Protein AF-E2BJZ8-F1 (afdb_monomer)

Solvent-accessible surface area (backbone atoms only — not comparable to full-atom values): 13007 Å² total; per-residue (Å²): 134,83,82,82,79,94,68,98,66,59,69,65,59,54,52,47,54,50,50,50,52,50,49,51,52,51,50,49,52,50,53,57,39,72,74,45,61,88,88,37,72,65,35,54,53,52,54,47,54,57,48,52,52,56,50,46,53,54,50,50,55,50,50,52,52,49,52,54,48,48,56,52,49,48,66,55,43,61,63,47,51,60,55,46,52,58,54,46,53,61,50,53,74,73,53,81,86,79,78,92,74,85,85,89,84,93,86,86,85,84,86,90,83,89,72,85,75,84,84,68,81,48,70,69,60,55,50,57,49,49,55,54,52,52,54,54,47,56,55,51,49,54,54,46,51,54,49,50,54,51,50,50,54,50,51,52,52,50,52,53,48,52,54,51,49,50,54,50,50,52,53,48,48,57,50,48,54,54,48,48,55,51,47,52,56,50,50,51,52,62,66,60,63,81,74,73,67,68,61,60,56,53,54,52,51,52,53,53,52,50,52,53,52,53,53,63,74,72,107

pLDDT: mean 71.38, std 13.89, range [34.03, 95.5]

InterPro domains:
  IPR000727 Target SNARE coiled-coil homology domain [PS50192] (131-193)
  IPR000727 Target SNARE coiled-coil homology domain [SM00397] (126-193)
  IPR041875 Syntaxin-8, SNARE domain [cd15852] (134-192)
  IPR045242 Syntaxin [PTHR19957] (38-212)

Secondary structure (DSSP, 8-state):
------SS--HHHHHHHHHHHHHHHHHHHHHHHHHS-TTSHHHHHHHHHHHHHHHHHHHHHHHHHHHHHHHHHHHHHHHHHHHHHHHHHHHHTTTTTS------------------------HHHHHHHHHHHHHHHHHHHHHHHHHHHHHHHHHHHHHHHHHHHHHHHHHHHHHHHHHHHHHHHHHHHHHGGGS--THHHHHHHHHHHHHHHHHHHH-

Radius of gyration: 42.09 Å; Cα contacts (8 Å, |Δi|>4): 14; chains: 1; bounding box: 95×70×118 Å

Sequence (219 aa):
MALVNIEGIDPWLTEYDACEKLFREIMEQLTMRDSEPKASKVYASLSANIRTFEEAERRTRQVEQLQSRDIQLQKLYDPRTKDYASSRASLLKSGSSAFADGGTTSWAADEDDEKPINVQVTVTDLVTHQEQVLKEQDKGLDELCKVIARQKEIGQSISNEVNHQNEIIDDLADHMERTDESLVNKTQQVRNIHSKDRTLVYWVVIVLLFIAIVVVALV

Organism: Harpegnathos saltator (NCBI:txid610380)

Mean predicted aligned error: 22.42 Å

Structure (mmCIF, N/CA/C/O backbone):
data_AF-E2BJZ8-F1
#
_entry.id   AF-E2BJZ8-F1
#
loop_
_atom_site.group_PDB
_atom_site.id
_atom_site.type_symbol
_atom_site.label_atom_id
_atom_site.label_alt_id
_atom_site.label_comp_id
_atom_site.label_asym_id
_atom_site.label_entity_id
_atom_site.label_seq_id
_atom_site.pdbx_PDB_ins_code
_atom_site.Cartn_x
_atom_site.Cartn_y
_atom_site.Cartn_z
_atom_site.occupancy
_atom_site.B_iso_or_equiv
_atom_site.auth_seq_id
_atom_site.auth_comp_id
_atom_site.auth_asym_id
_atom_site.auth_atom_id
_atom_site.pdbx_PDB_model_num
ATOM 1 N N . MET A 1 1 ? 7.802 -25.010 -5.915 1.00 34.03 1 MET A N 1
ATOM 2 C CA . MET A 1 1 ? 7.008 -25.159 -7.148 1.00 34.03 1 MET A CA 1
ATOM 3 C C . MET A 1 1 ? 6.065 -23.976 -7.202 1.00 34.03 1 MET A C 1
ATOM 5 O O . MET A 1 1 ? 5.126 -23.940 -6.420 1.00 34.03 1 MET A O 1
ATOM 9 N N . ALA A 1 2 ? 6.398 -22.968 -8.005 1.00 40.94 2 ALA A N 1
ATOM 10 C CA . ALA A 1 2 ? 5.506 -21.848 -8.272 1.00 40.94 2 ALA A CA 1
ATOM 11 C C . ALA A 1 2 ? 4.456 -22.340 -9.270 1.00 40.94 2 ALA A C 1
ATOM 13 O O . ALA A 1 2 ? 4.818 -22.860 -10.328 1.00 40.94 2 ALA A O 1
ATOM 14 N N . LEU A 1 3 ? 3.182 -22.267 -8.893 1.00 45.34 3 LEU A N 1
ATOM 15 C CA . LEU A 1 3 ? 2.093 -22.580 -9.804 1.00 45.34 3 LEU A CA 1
ATOM 16 C C . LEU A 1 3 ? 1.988 -21.437 -10.807 1.00 45.34 3 LEU A C 1
ATOM 18 O O . LEU A 1 3 ? 1.573 -20.329 -10.484 1.00 45.34 3 LEU A O 1
ATOM 22 N N . VAL A 1 4 ? 2.420 -21.742 -12.023 1.00 53.19 4 VAL A N 1
ATOM 23 C CA . VAL A 1 4 ? 2.020 -21.054 -13.241 1.00 53.19 4 VAL A CA 1
ATOM 24 C C . VAL A 1 4 ? 0.501 -21.209 -13.345 1.00 53.19 4 VAL A C 1
ATOM 26 O O . VAL A 1 4 ? 0.029 -22.320 -13.581 1.00 53.19 4 VAL A O 1
ATOM 29 N N . ASN A 1 5 ? -0.260 -20.133 -13.123 1.00 51.31 5 ASN A N 1
ATOM 30 C CA . ASN A 1 5 ? -1.690 -20.117 -13.424 1.00 51.31 5 ASN A CA 1
ATOM 31 C C . ASN A 1 5 ? -1.905 -19.398 -14.759 1.00 51.31 5 ASN A C 1
ATOM 33 O O . ASN A 1 5 ? -1.848 -18.176 -14.850 1.00 51.31 5 ASN A O 1
ATOM 37 N N . ILE A 1 6 ? -2.089 -20.201 -15.804 1.00 55.38 6 ILE A N 1
ATOM 38 C CA . ILE A 1 6 ? -2.478 -19.790 -17.153 1.00 55.38 6 ILE A CA 1
ATOM 39 C C . ILE A 1 6 ? -4.006 -19.881 -17.187 1.00 55.38 6 ILE A C 1
ATOM 41 O O . ILE A 1 6 ? -4.540 -20.879 -17.644 1.00 55.38 6 ILE A O 1
ATOM 45 N N . GLU A 1 7 ? -4.698 -18.893 -16.617 1.00 54.62 7 GLU A N 1
ATOM 46 C CA . GLU A 1 7 ? -6.117 -18.592 -16.882 1.00 54.62 7 GLU A CA 1
ATOM 47 C C . GLU A 1 7 ? -6.506 -17.270 -16.187 1.00 54.62 7 GLU A C 1
ATOM 49 O O . GLU A 1 7 ? -7.066 -17.224 -15.099 1.00 54.62 7 GLU A O 1
ATOM 54 N N . GLY A 1 8 ? -6.135 -16.163 -16.834 1.00 60.44 8 GLY A N 1
ATOM 55 C CA . GLY A 1 8 ? -6.949 -14.949 -16.976 1.00 60.44 8 GLY A CA 1
ATOM 56 C C . GLY A 1 8 ? -7.255 -14.032 -15.789 1.00 60.44 8 GLY A C 1
ATOM 57 O O . GLY A 1 8 ? -7.703 -12.923 -16.058 1.00 60.44 8 GLY A O 1
ATOM 58 N N . ILE A 1 9 ? -7.060 -14.417 -14.529 1.00 60.62 9 ILE A N 1
ATOM 59 C CA . ILE A 1 9 ? -7.316 -13.530 -13.386 1.00 60.62 9 ILE A CA 1
ATOM 60 C C . ILE A 1 9 ? -6.254 -13.766 -12.311 1.00 60.62 9 ILE A C 1
ATOM 62 O O . ILE A 1 9 ? -6.205 -14.834 -11.697 1.00 60.62 9 ILE A O 1
ATOM 66 N N . ASP A 1 10 ? -5.400 -12.764 -12.081 1.00 70.00 10 ASP A N 1
ATOM 67 C CA . ASP A 1 10 ? -4.411 -12.825 -11.009 1.00 70.00 10 ASP A CA 1
ATOM 68 C C . ASP A 1 10 ? -5.132 -12.928 -9.655 1.00 70.00 10 ASP A C 1
ATOM 70 O O . ASP A 1 10 ? -5.988 -12.088 -9.358 1.00 70.00 10 ASP A O 1
ATOM 74 N N . PRO A 1 11 ? -4.778 -13.900 -8.793 1.00 71.81 11 PRO A N 1
ATOM 75 C CA . PRO A 1 11 ? -5.374 -14.045 -7.461 1.00 71.81 11 PRO A CA 1
ATOM 76 C C . PRO A 1 11 ? -5.331 -12.747 -6.641 1.00 71.81 11 PRO A C 1
ATOM 78 O O . PRO A 1 11 ? -6.264 -12.415 -5.913 1.00 71.81 11 PRO A O 1
ATOM 81 N N . TRP A 1 12 ? -4.275 -11.961 -6.841 1.00 71.38 12 TRP A N 1
ATOM 82 C CA . TRP A 1 12 ? -4.095 -10.652 -6.224 1.00 71.38 12 TRP A CA 1
ATOM 83 C C . TRP A 1 12 ? -5.099 -9.601 -6.709 1.00 71.38 12 TRP A C 1
ATOM 85 O O . TRP A 1 12 ? -5.560 -8.791 -5.911 1.00 71.38 12 TRP A O 1
ATOM 95 N N . LEU A 1 13 ? -5.479 -9.622 -7.990 1.00 72.19 13 LEU A N 1
ATOM 96 C CA . LEU A 1 13 ? -6.501 -8.724 -8.535 1.00 72.19 13 LEU A CA 1
ATOM 97 C C . LEU A 1 13 ? -7.884 -9.054 -7.962 1.00 72.19 13 LEU A C 1
ATOM 99 O O . LEU A 1 13 ? -8.644 -8.144 -7.644 1.00 72.19 13 LEU A O 1
ATOM 103 N N . THR A 1 14 ? -8.197 -10.339 -7.764 1.00 75.56 14 THR A N 1
ATOM 104 C CA . THR A 1 14 ? -9.453 -10.747 -7.110 1.00 75.56 14 THR A CA 1
ATOM 105 C C . THR A 1 14 ? -9.497 -10.412 -5.633 1.00 75.56 14 THR A C 1
ATOM 107 O O . THR A 1 14 ? -10.539 -9.987 -5.141 1.00 75.56 14 THR A O 1
ATOM 110 N N . GLU A 1 15 ? -8.383 -10.579 -4.920 1.00 74.31 15 GLU A N 1
ATOM 111 C CA . GLU A 1 15 ? -8.290 -10.196 -3.511 1.00 74.31 15 GLU A CA 1
ATOM 112 C C . GLU A 1 15 ? -8.371 -8.674 -3.348 1.00 74.31 15 GLU A C 1
ATOM 114 O O . GLU A 1 15 ? -9.051 -8.190 -2.442 1.00 74.31 15 GLU A O 1
ATOM 119 N N . TYR A 1 16 ? -7.760 -7.915 -4.262 1.00 76.06 16 TYR A N 1
ATOM 120 C CA . TYR A 1 16 ? -7.850 -6.458 -4.298 1.00 76.06 16 TYR A CA 1
ATOM 121 C C . TYR A 1 16 ? -9.283 -5.972 -4.552 1.00 76.06 16 TYR A C 1
ATOM 123 O O . TYR A 1 16 ? -9.797 -5.171 -3.773 1.00 76.06 16 TYR A O 1
ATOM 131 N N . ASP A 1 17 ? -9.961 -6.494 -5.579 1.00 77.38 17 ASP A N 1
ATOM 132 C CA . ASP A 1 17 ? -11.353 -6.139 -5.895 1.00 77.38 17 ASP A CA 1
ATOM 133 C C . ASP A 1 17 ? -12.318 -6.563 -4.770 1.00 77.38 17 ASP A C 1
ATOM 135 O O . ASP A 1 17 ? -13.254 -5.840 -4.425 1.00 77.38 17 ASP A O 1
ATOM 139 N N . ALA A 1 18 ? -12.058 -7.698 -4.111 1.00 76.69 18 ALA A N 1
ATOM 140 C CA . ALA A 1 18 ? -12.792 -8.101 -2.914 1.00 76.69 18 ALA A CA 1
ATOM 141 C C . ALA A 1 18 ? -12.579 -7.117 -1.749 1.00 76.69 18 ALA A C 1
ATOM 143 O O . ALA A 1 18 ? -13.550 -6.706 -1.112 1.00 76.69 18 ALA A O 1
ATOM 144 N N . CYS A 1 19 ? -11.339 -6.688 -1.492 1.00 74.06 19 CYS A N 1
ATOM 145 C CA . CYS A 1 19 ? -11.036 -5.688 -0.465 1.00 74.06 19 CYS A CA 1
ATOM 146 C C . CYS A 1 19 ? -11.677 -4.330 -0.773 1.00 74.06 19 CYS A C 1
ATOM 148 O O . CYS A 1 19 ? -12.212 -3.683 0.128 1.00 74.06 19 CYS A O 1
ATOM 150 N N . GLU A 1 20 ? -11.668 -3.901 -2.034 1.00 77.06 20 GLU A N 1
ATOM 151 C CA . GLU A 1 20 ? -12.279 -2.643 -2.457 1.00 77.06 20 GLU A CA 1
ATOM 152 C C . GLU A 1 20 ? -13.805 -2.669 -2.286 1.00 77.06 20 GLU A C 1
ATOM 154 O O . GLU A 1 20 ? -14.393 -1.712 -1.772 1.00 77.06 20 GLU A O 1
ATOM 159 N N . LYS A 1 21 ? -14.454 -3.781 -2.650 1.00 81.44 21 LYS A N 1
ATOM 160 C CA . LYS A 1 21 ? -15.895 -3.985 -2.438 1.00 81.44 21 LYS A CA 1
ATOM 161 C C . LYS A 1 21 ? -16.262 -3.941 -0.960 1.00 81.44 21 LYS A C 1
ATOM 163 O O . LYS A 1 21 ? -17.180 -3.211 -0.591 1.00 81.44 21 LYS A O 1
ATOM 168 N N . LEU A 1 22 ? -15.507 -4.643 -0.117 1.00 76.50 22 LEU A N 1
ATOM 169 C CA . LEU A 1 22 ? -15.712 -4.631 1.333 1.00 76.50 22 LEU A CA 1
ATOM 170 C C . LEU A 1 22 ? -15.515 -3.231 1.922 1.00 76.50 22 LEU A C 1
ATOM 172 O O . LEU A 1 22 ? -16.305 -2.787 2.751 1.00 76.50 22 LEU A O 1
ATOM 176 N N . PHE A 1 23 ? -14.500 -2.497 1.465 1.00 76.31 23 PHE A N 1
ATOM 177 C CA . PHE A 1 23 ? -14.264 -1.124 1.902 1.00 76.31 23 PHE A CA 1
ATOM 178 C C . PHE A 1 23 ? -15.426 -0.194 1.533 1.00 76.31 23 PHE A C 1
ATOM 180 O O . PHE A 1 23 ? -15.873 0.598 2.366 1.00 76.31 23 PHE A O 1
ATOM 187 N N . ARG A 1 24 ? -15.941 -0.298 0.302 1.00 79.69 24 ARG A N 1
ATOM 188 C CA . ARG A 1 24 ? -17.106 0.476 -0.155 1.00 79.69 24 ARG A CA 1
ATOM 189 C C . ARG A 1 24 ? -18.343 0.168 0.684 1.00 79.69 24 ARG A C 1
ATOM 191 O O . ARG A 1 24 ? -19.011 1.100 1.121 1.00 79.69 24 ARG A O 1
ATOM 198 N N . GLU A 1 25 ? -18.593 -1.106 0.965 1.00 80.19 25 GLU A N 1
ATOM 199 C CA . GLU A 1 25 ? -19.723 -1.548 1.784 1.00 80.19 25 GLU A CA 1
ATOM 200 C C . GLU A 1 25 ? -19.619 -1.050 3.236 1.00 80.19 25 GLU A C 1
ATOM 202 O O . GLU A 1 25 ? -20.588 -0.530 3.788 1.00 80.19 25 GLU A O 1
ATOM 207 N N . ILE A 1 26 ? -18.431 -1.100 3.844 1.00 73.50 26 ILE A N 1
ATOM 208 C CA . ILE A 1 26 ? -18.199 -0.561 5.194 1.00 73.50 26 ILE A CA 1
ATOM 209 C C . ILE A 1 26 ? -18.387 0.960 5.223 1.00 73.50 26 ILE A C 1
ATOM 211 O O . ILE A 1 26 ? -19.003 1.493 6.146 1.00 73.50 26 ILE A O 1
ATOM 215 N N . MET A 1 27 ? -17.883 1.674 4.215 1.00 72.12 27 MET A N 1
ATOM 216 C CA . MET A 1 27 ? -18.044 3.127 4.106 1.00 72.12 27 MET A CA 1
ATOM 217 C C . MET A 1 27 ? -19.507 3.532 3.922 1.00 72.12 27 MET A C 1
ATOM 219 O O . MET A 1 27 ? -19.953 4.518 4.511 1.00 72.12 27 MET A O 1
ATOM 223 N N . GLU A 1 28 ? -20.270 2.767 3.146 1.00 79.81 28 GLU A N 1
ATOM 224 C CA . GLU A 1 28 ? -21.709 2.961 2.993 1.00 79.81 28 GLU A CA 1
ATOM 225 C C . GLU A 1 28 ? -22.439 2.725 4.320 1.00 79.81 28 GLU A C 1
ATOM 227 O O . GLU A 1 28 ? -23.197 3.590 4.765 1.00 79.81 28 GLU A O 1
ATOM 232 N N . GLN A 1 29 ? -22.133 1.630 5.021 1.00 70.50 29 GLN A N 1
ATOM 233 C CA . GLN A 1 29 ? -22.692 1.345 6.344 1.00 70.50 29 GLN A CA 1
ATOM 234 C C . GLN A 1 29 ? -22.333 2.424 7.380 1.00 70.50 29 GLN A C 1
ATOM 236 O O . GLN A 1 29 ? -23.172 2.802 8.194 1.00 70.50 29 GLN A O 1
ATOM 241 N N . LEU A 1 30 ? -21.124 2.987 7.340 1.00 68.12 30 LEU A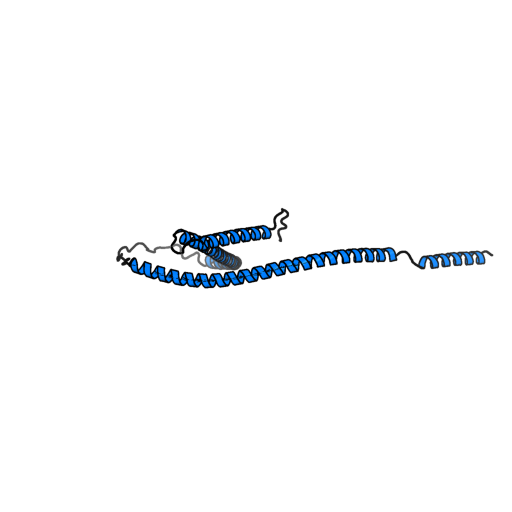 N 1
ATOM 242 C CA . LEU A 1 30 ? -20.731 4.108 8.202 1.00 68.12 30 LEU A CA 1
ATOM 243 C C . LEU A 1 30 ? -21.478 5.401 7.855 1.00 68.12 30 LEU A C 1
ATOM 245 O O . LEU A 1 30 ? -21.885 6.135 8.755 1.00 68.12 30 LEU A O 1
ATOM 249 N N . THR A 1 31 ? -21.706 5.658 6.568 1.00 77.88 31 THR A N 1
ATOM 250 C CA . THR A 1 31 ? -22.442 6.839 6.099 1.00 77.88 31 THR A CA 1
ATOM 251 C C . THR A 1 31 ? -23.920 6.757 6.487 1.00 77.88 31 THR A C 1
ATOM 253 O O . THR A 1 31 ? -24.484 7.722 7.003 1.00 77.88 31 THR A O 1
ATOM 256 N N . MET A 1 32 ? -24.540 5.585 6.320 1.00 69.75 32 MET A N 1
ATOM 257 C CA . MET A 1 32 ? -25.908 5.317 6.776 1.00 69.75 32 MET A CA 1
ATOM 258 C C . MET A 1 32 ? -26.024 5.448 8.301 1.00 69.75 32 MET A C 1
ATOM 260 O O . MET A 1 32 ? -26.991 6.020 8.803 1.00 69.75 32 MET A O 1
ATOM 264 N N . ARG A 1 33 ? -25.009 4.995 9.047 1.00 64.62 33 ARG A N 1
ATOM 265 C CA . ARG A 1 33 ? -24.946 5.125 10.508 1.00 64.62 33 ARG A CA 1
ATOM 266 C C . ARG A 1 33 ? -24.900 6.586 10.957 1.00 64.62 33 ARG A C 1
ATOM 268 O O . ARG A 1 33 ? -25.607 6.934 11.895 1.00 64.62 33 ARG A O 1
ATOM 275 N N . ASP A 1 34 ? -24.095 7.424 10.310 1.00 65.81 34 ASP A N 1
ATOM 276 C CA . ASP A 1 34 ? -23.975 8.849 10.658 1.00 65.81 34 ASP A CA 1
ATOM 277 C C . ASP A 1 34 ? -25.228 9.664 10.290 1.00 65.81 34 ASP A C 1
ATOM 279 O O . ASP A 1 34 ? -25.456 10.733 10.856 1.00 65.81 34 ASP A O 1
ATOM 283 N N . SER A 1 35 ? -26.065 9.152 9.381 1.00 70.12 35 SER A N 1
ATOM 284 C CA . SER A 1 35 ? -27.351 9.767 9.027 1.00 70.12 35 SER A CA 1
ATOM 285 C C . SER A 1 35 ? -28.474 9.498 10.040 1.00 70.12 35 SER A C 1
ATOM 287 O O . SER A 1 35 ? -29.473 10.217 10.061 1.00 70.12 35 SER A O 1
ATOM 289 N N . GLU A 1 36 ? -28.306 8.495 10.906 1.00 62.50 36 GLU A N 1
ATOM 290 C CA . GLU A 1 36 ? -29.306 8.067 11.883 1.00 62.50 36 GLU A CA 1
ATOM 291 C C . GLU A 1 36 ? -28.991 8.608 13.292 1.00 62.50 36 GLU A C 1
ATOM 293 O O . GLU A 1 36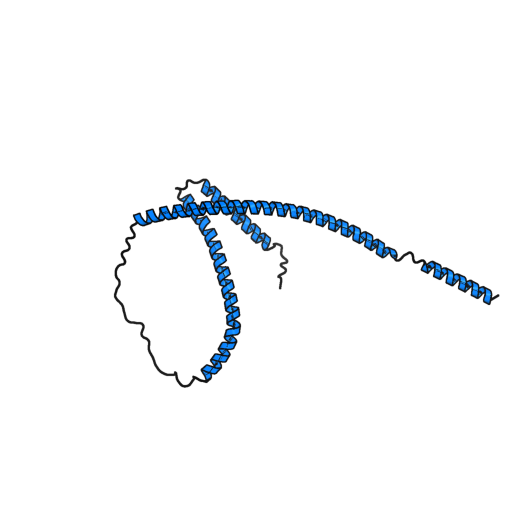 ? -27.838 8.609 13.734 1.00 62.50 36 GLU A O 1
ATOM 298 N N . PRO A 1 37 ? -29.999 9.041 14.070 1.00 59.56 37 PRO A N 1
ATOM 299 C CA . PRO A 1 37 ? -29.781 9.479 15.442 1.00 59.56 37 PRO A CA 1
ATOM 300 C C . PRO A 1 37 ? -29.297 8.313 16.321 1.00 59.56 37 PRO A C 1
ATOM 302 O O . PRO A 1 37 ? -29.868 7.223 16.302 1.00 59.56 37 PRO A O 1
ATOM 305 N N . LYS A 1 38 ? -28.289 8.567 17.171 1.00 59.34 38 LYS A N 1
ATOM 306 C CA . LYS A 1 38 ? -27.611 7.576 18.043 1.00 59.34 38 LYS A CA 1
ATOM 307 C C . LYS A 1 38 ? -28.537 6.748 18.960 1.00 59.34 38 LYS A C 1
ATOM 309 O O . LYS A 1 38 ? -28.114 5.721 19.478 1.00 59.34 38 LYS A O 1
ATOM 314 N N . ALA A 1 39 ? -29.787 7.178 19.163 1.00 57.22 39 ALA A N 1
ATOM 315 C CA . ALA A 1 39 ? -30.809 6.480 19.953 1.00 57.22 39 ALA A CA 1
ATOM 316 C C . ALA A 1 39 ? -31.668 5.482 19.140 1.00 57.22 39 ALA A C 1
ATOM 318 O O . ALA A 1 39 ? -32.551 4.828 19.695 1.00 57.22 39 ALA A O 1
ATOM 319 N N . SER A 1 40 ? -31.449 5.375 17.826 1.00 62.69 40 SER A N 1
ATOM 320 C CA . SER A 1 40 ? -32.214 4.508 16.927 1.00 62.69 40 SER A CA 1
ATOM 321 C C . SER A 1 40 ? -31.750 3.051 17.013 1.00 62.69 40 SER A C 1
ATOM 323 O O . SER A 1 40 ? -30.556 2.746 17.019 1.00 62.69 40 SER A O 1
ATOM 325 N N . LYS A 1 41 ? -32.701 2.110 17.007 1.00 65.38 41 LYS A N 1
ATOM 326 C CA . LYS A 1 41 ? -32.422 0.662 16.955 1.00 65.38 41 LYS A CA 1
ATOM 327 C C . LYS A 1 41 ? -31.633 0.275 15.691 1.00 65.38 41 LYS A C 1
ATOM 329 O O . LYS A 1 41 ? -30.865 -0.682 15.724 1.00 65.38 41 LYS A O 1
ATOM 334 N N . VAL A 1 42 ? -31.784 1.057 14.617 1.00 63.22 42 VAL A N 1
ATOM 335 C CA . VAL A 1 42 ? -31.076 0.895 13.338 1.00 63.22 42 VAL A CA 1
ATOM 336 C C . VAL A 1 42 ? -29.580 1.201 13.491 1.00 63.22 42 VAL A C 1
ATOM 338 O O . VAL A 1 42 ? -28.746 0.427 13.023 1.00 63.22 42 VAL A O 1
ATOM 341 N N . TYR A 1 43 ? -29.227 2.250 14.242 1.00 64.12 43 TYR A N 1
ATOM 342 C CA . TYR A 1 43 ? -27.840 2.589 14.591 1.00 64.12 43 TYR A CA 1
ATOM 343 C C . TYR A 1 43 ? -27.168 1.464 15.400 1.00 64.12 43 TYR A C 1
ATOM 345 O O . TYR A 1 43 ? -26.018 1.089 15.149 1.00 64.12 43 TYR A O 1
ATOM 353 N N . ALA A 1 44 ? -27.901 0.861 16.341 1.00 65.50 44 ALA A N 1
ATOM 354 C CA . ALA A 1 44 ? -27.410 -0.266 17.132 1.00 65.50 44 ALA A CA 1
ATOM 355 C C . ALA A 1 44 ? -27.167 -1.526 16.277 1.00 65.50 44 ALA A C 1
ATOM 357 O O . ALA A 1 44 ? -26.122 -2.156 16.417 1.00 65.50 44 ALA A O 1
ATOM 358 N N . SER A 1 45 ? -28.072 -1.869 15.352 1.00 69.75 45 SER A N 1
ATOM 359 C CA . SER A 1 45 ? -27.869 -3.012 14.445 1.00 69.75 45 SER A CA 1
ATOM 360 C C . SER A 1 45 ? -26.737 -2.786 13.443 1.00 69.75 45 SER A C 1
ATOM 362 O O . SER A 1 45 ? -25.944 -3.688 13.192 1.00 69.75 45 SER A O 1
ATOM 364 N N . LEU A 1 46 ? -26.619 -1.569 12.911 1.00 65.75 46 LEU A N 1
ATOM 365 C CA . LEU A 1 46 ? -25.598 -1.220 11.925 1.00 65.75 46 LEU A CA 1
ATOM 366 C C . LEU A 1 46 ? -24.201 -1.196 12.556 1.00 65.75 46 LEU A C 1
ATOM 368 O O . LEU A 1 46 ? -23.252 -1.749 12.010 1.00 65.75 46 LEU A O 1
ATOM 372 N N . SER A 1 47 ? -24.088 -0.660 13.773 1.00 64.94 47 SER A N 1
ATOM 373 C CA . SER A 1 47 ? -22.847 -0.730 14.549 1.00 64.94 47 SER A CA 1
ATOM 374 C C . SER A 1 47 ? -22.514 -2.147 15.032 1.00 64.94 47 SER A C 1
ATOM 376 O O . SER A 1 47 ? -21.341 -2.462 15.211 1.00 64.94 47 SER A O 1
ATOM 378 N N . ALA A 1 48 ? -23.498 -3.020 15.261 1.00 64.94 48 ALA A N 1
ATOM 379 C CA . ALA A 1 48 ? -23.244 -4.428 15.568 1.00 64.94 48 ALA A CA 1
ATOM 380 C C . ALA A 1 48 ? -22.669 -5.178 14.354 1.00 64.94 48 ALA A C 1
ATOM 382 O O . ALA A 1 48 ? -21.684 -5.895 14.508 1.00 64.94 48 ALA A O 1
ATOM 383 N N . ASN A 1 49 ? -23.202 -4.941 13.151 1.00 67.81 49 ASN A N 1
ATOM 384 C CA . ASN A 1 49 ? -22.691 -5.546 11.917 1.00 67.81 49 ASN A CA 1
ATOM 385 C C . ASN A 1 49 ? -21.244 -5.120 11.613 1.00 67.81 49 ASN A C 1
ATOM 387 O O . ASN A 1 49 ? -20.399 -5.963 11.310 1.00 67.81 49 ASN A O 1
ATOM 391 N N . ILE A 1 50 ? -20.918 -3.837 11.798 1.00 65.62 50 ILE A N 1
ATOM 392 C CA . ILE A 1 50 ? -19.540 -3.339 11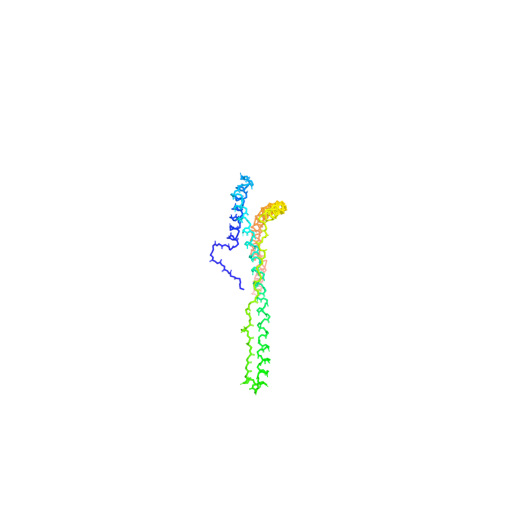.645 1.00 65.62 50 ILE A CA 1
ATOM 393 C C . ILE A 1 50 ? -18.588 -4.036 12.637 1.00 65.62 50 ILE A C 1
ATOM 395 O O . ILE A 1 50 ? -17.494 -4.451 12.260 1.00 65.62 50 ILE A O 1
ATOM 399 N N . ARG A 1 51 ? -19.019 -4.255 13.889 1.00 66.12 51 ARG A N 1
ATOM 400 C CA . ARG A 1 51 ? -18.225 -4.993 14.891 1.00 66.12 51 ARG A CA 1
ATOM 401 C C . ARG A 1 51 ? -18.027 -6.468 14.525 1.00 66.12 51 ARG A C 1
ATOM 403 O O . ARG A 1 51 ? -16.948 -6.999 14.764 1.00 66.12 51 ARG A O 1
ATOM 410 N N . THR A 1 52 ? -19.025 -7.132 13.935 1.00 70.88 52 THR A N 1
ATOM 411 C CA . THR A 1 52 ? -18.882 -8.542 13.517 1.00 70.88 52 THR A CA 1
ATOM 412 C C . THR A 1 52 ? -17.855 -8.733 12.404 1.00 70.88 52 THR A C 1
ATOM 414 O O . THR A 1 52 ? -17.211 -9.778 12.350 1.00 70.88 52 THR A O 1
ATOM 417 N N . PHE A 1 53 ? -17.648 -7.725 11.553 1.00 63.66 53 PHE A N 1
ATOM 418 C CA . PHE A 1 53 ? -16.616 -7.767 10.518 1.00 63.66 53 PHE A CA 1
ATOM 419 C C . PHE A 1 53 ? -15.202 -7.709 11.117 1.00 63.66 53 PHE A C 1
ATOM 421 O O . PHE A 1 53 ? -14.356 -8.544 10.803 1.00 63.66 53 PHE A O 1
ATOM 428 N N . GLU A 1 54 ? -14.956 -6.785 12.048 1.00 62.72 54 GLU A N 1
ATOM 429 C CA . GLU A 1 54 ? -13.672 -6.696 12.757 1.00 62.72 54 GLU A CA 1
ATOM 430 C C . GLU A 1 54 ? -13.418 -7.940 13.631 1.00 62.72 54 GLU A C 1
ATOM 432 O O . GLU A 1 54 ? -12.297 -8.449 13.723 1.00 62.72 54 GLU A O 1
ATOM 437 N N . GLU A 1 55 ? -14.474 -8.494 14.232 1.00 70.12 55 GLU A N 1
ATOM 438 C CA . GLU A 1 55 ? -14.400 -9.769 14.941 1.00 70.12 55 GLU A CA 1
ATOM 439 C C . GLU A 1 55 ? -14.027 -10.924 13.999 1.00 70.12 55 GLU A C 1
ATOM 441 O O . GLU A 1 55 ? -13.226 -11.784 14.376 1.00 70.12 55 GLU A O 1
ATOM 446 N N . ALA A 1 56 ? -14.562 -10.940 12.775 1.00 70.00 56 ALA A N 1
ATOM 447 C CA . ALA A 1 56 ? -14.216 -11.938 11.772 1.00 70.00 56 ALA A CA 1
ATOM 448 C C . ALA A 1 56 ? -12.733 -11.845 11.391 1.00 70.00 56 ALA A C 1
ATOM 450 O O . ALA A 1 56 ? -12.043 -12.861 11.423 1.00 70.00 56 ALA A O 1
ATOM 451 N N . GLU A 1 57 ? -12.205 -10.643 11.145 1.00 75.88 57 GLU A N 1
ATOM 452 C CA . GLU A 1 57 ? -10.778 -10.449 10.853 1.00 75.88 57 GLU A CA 1
ATOM 453 C C . GLU A 1 57 ? -9.890 -10.885 12.032 1.00 75.88 57 GLU A C 1
ATOM 455 O O . GLU A 1 57 ? -8.884 -11.583 11.858 1.00 75.88 57 GLU A O 1
ATOM 460 N N . ARG A 1 58 ? -10.292 -10.552 13.264 1.00 73.69 58 ARG A N 1
ATOM 461 C CA . ARG A 1 58 ? -9.595 -10.995 14.477 1.00 73.69 58 ARG A CA 1
ATOM 462 C C . ARG A 1 58 ? -9.581 -12.520 14.603 1.00 73.69 58 ARG A C 1
ATOM 464 O O . ARG A 1 58 ? -8.538 -13.085 14.944 1.00 73.69 58 ARG A O 1
ATOM 471 N N . ARG A 1 59 ? -10.708 -13.190 14.339 1.00 70.50 59 ARG A N 1
ATOM 472 C CA . ARG A 1 59 ? -10.814 -14.658 14.369 1.00 70.50 59 ARG A CA 1
ATOM 473 C C . ARG A 1 59 ? -9.979 -15.298 13.262 1.00 70.50 59 ARG A C 1
ATOM 475 O O . ARG A 1 59 ? -9.301 -16.282 13.538 1.00 70.50 59 ARG A O 1
ATOM 482 N N . THR A 1 60 ? -9.928 -14.710 12.069 1.00 77.94 60 THR A N 1
ATOM 483 C CA . THR A 1 60 ? -9.065 -15.177 10.974 1.00 77.94 60 THR A CA 1
ATOM 484 C C . THR A 1 60 ? -7.590 -15.146 11.375 1.00 77.94 60 THR A C 1
ATOM 486 O O . THR A 1 60 ? -6.912 -16.167 11.280 1.00 77.94 60 THR A O 1
ATOM 489 N N . ARG A 1 61 ? -7.107 -14.040 11.961 1.00 83.81 61 ARG A N 1
ATOM 490 C CA . ARG A 1 61 ? -5.719 -13.945 12.461 1.00 83.81 61 ARG A CA 1
ATOM 491 C C . ARG A 1 61 ? -5.407 -14.976 13.552 1.00 83.81 61 ARG A C 1
ATOM 493 O O . ARG A 1 61 ? -4.302 -15.513 13.607 1.00 83.81 61 ARG A O 1
ATOM 500 N N . GLN A 1 62 ? -6.365 -15.268 14.434 1.00 80.31 62 GLN A N 1
ATOM 501 C CA . GLN A 1 62 ? -6.205 -16.317 15.450 1.00 80.31 62 GLN A CA 1
ATOM 502 C C . GLN A 1 62 ? -6.136 -17.715 14.822 1.00 80.31 62 GLN A C 1
ATOM 504 O O . GLN A 1 62 ? -5.306 -18.524 15.234 1.00 80.31 62 GLN A O 1
ATOM 509 N N . VAL A 1 63 ? -6.959 -17.993 13.809 1.00 85.88 63 VAL A N 1
ATOM 510 C CA . VAL A 1 63 ? -6.939 -19.264 13.070 1.00 85.88 63 VAL A CA 1
ATOM 511 C C . VAL A 1 63 ? -5.609 -19.451 12.337 1.00 85.88 63 VAL A C 1
ATOM 513 O O . VAL A 1 63 ? -5.019 -20.523 12.434 1.00 85.88 63 VAL A O 1
ATOM 516 N N . GLU A 1 64 ? -5.070 -18.410 11.702 1.00 87.00 64 GLU A N 1
ATOM 517 C CA . GLU A 1 64 ? -3.744 -18.455 11.067 1.00 87.00 64 GLU A CA 1
ATOM 518 C C . GLU A 1 64 ? -2.626 -18.741 12.077 1.00 87.00 64 GLU A C 1
ATOM 520 O O . GLU A 1 64 ? -1.741 -19.568 11.835 1.00 87.00 64 GLU A O 1
ATOM 525 N N . GLN A 1 65 ? -2.677 -18.105 13.252 1.00 89.12 65 GLN A N 1
ATOM 526 C CA . GLN A 1 65 ? -1.728 -18.382 14.330 1.00 89.12 65 GLN A CA 1
ATOM 527 C C . GLN A 1 65 ? -1.821 -19.836 14.800 1.00 89.12 65 GLN A C 1
ATOM 529 O O . GLN A 1 65 ? -0.783 -20.483 14.969 1.00 89.12 65 GLN A O 1
ATOM 534 N N . LEU A 1 66 ? -3.032 -20.369 14.973 1.00 85.19 66 LEU A N 1
ATOM 535 C CA . LEU A 1 66 ? -3.247 -21.766 15.350 1.00 85.19 66 LEU A CA 1
ATOM 536 C C . LEU A 1 66 ? -2.753 -22.728 14.269 1.00 85.19 66 LEU A C 1
ATOM 538 O O . LEU A 1 66 ? -2.055 -23.683 14.591 1.00 85.19 66 LEU A O 1
ATOM 542 N N . GLN A 1 67 ? -3.010 -22.444 12.996 1.00 84.75 67 GLN A N 1
ATOM 543 C CA . GLN A 1 67 ? -2.523 -23.252 11.881 1.00 84.75 67 GLN A CA 1
ATOM 544 C C . GLN A 1 67 ? -0.989 -23.237 11.801 1.00 84.75 67 GLN A C 1
ATOM 546 O O . GLN A 1 67 ? -0.355 -24.272 11.596 1.00 84.75 67 GLN A O 1
ATOM 551 N N . SER A 1 68 ? -0.356 -22.084 12.038 1.00 85.81 68 SER A N 1
ATOM 552 C CA . SER A 1 68 ? 1.108 -21.988 12.086 1.00 85.81 68 SER A CA 1
ATOM 553 C C . SER A 1 68 ? 1.706 -22.797 13.246 1.00 85.81 68 SER A C 1
ATOM 555 O O . SER A 1 68 ? 2.748 -23.441 13.089 1.00 85.81 68 SER A O 1
ATOM 557 N N . ARG A 1 69 ? 1.030 -22.796 14.403 1.00 84.62 69 ARG A N 1
ATOM 558 C CA . ARG A 1 69 ? 1.383 -23.584 15.590 1.00 84.62 69 ARG A CA 1
ATOM 559 C C . ARG A 1 69 ? 1.199 -25.075 15.335 1.00 84.62 69 ARG A C 1
ATOM 561 O O . ARG A 1 69 ? 2.066 -25.844 15.734 1.00 84.62 69 ARG A O 1
ATOM 568 N N . ASP A 1 70 ? 0.138 -25.464 14.641 1.00 88.62 70 ASP A N 1
ATOM 569 C CA . ASP A 1 70 ? -0.136 -26.851 14.267 1.00 88.62 70 ASP A CA 1
ATOM 570 C C . ASP A 1 70 ? 0.955 -27.403 13.340 1.00 88.62 70 ASP A C 1
ATOM 572 O O . ASP A 1 70 ? 1.563 -28.429 13.634 1.00 88.62 70 ASP A O 1
ATOM 576 N N . ILE A 1 71 ? 1.347 -26.645 12.311 1.00 86.69 71 ILE A N 1
ATOM 577 C CA . ILE A 1 71 ? 2.459 -27.015 11.419 1.00 86.69 71 ILE A CA 1
ATOM 578 C C . ILE A 1 71 ? 3.790 -27.103 12.190 1.00 86.69 71 ILE A C 1
ATOM 580 O O . ILE A 1 71 ? 4.602 -27.999 11.940 1.00 86.69 71 ILE A O 1
ATOM 584 N N . GLN A 1 72 ? 4.046 -26.184 13.130 1.00 85.88 72 GLN A N 1
ATOM 585 C CA . GLN A 1 72 ? 5.228 -26.242 14.003 1.00 85.88 72 GLN A CA 1
ATOM 586 C C . GLN A 1 72 ? 5.212 -27.494 14.887 1.00 85.88 72 GLN A C 1
ATOM 588 O O . GLN A 1 72 ? 6.231 -28.174 15.004 1.00 85.88 72 GLN A O 1
ATOM 593 N N . LEU A 1 73 ? 4.062 -27.824 15.476 1.00 84.31 73 LEU A N 1
ATOM 594 C CA . LEU A 1 73 ? 3.884 -29.021 16.291 1.00 84.31 73 LEU A CA 1
ATOM 595 C C . LEU A 1 73 ? 4.052 -30.291 15.462 1.00 84.31 73 LEU A C 1
ATOM 597 O O . LEU A 1 73 ? 4.751 -31.200 15.898 1.00 84.31 73 LEU A O 1
ATOM 601 N N . GLN A 1 74 ? 3.503 -30.341 14.252 1.00 79.00 74 GLN A N 1
ATOM 602 C CA . GLN A 1 74 ? 3.638 -31.484 13.358 1.00 79.00 74 GLN A CA 1
ATOM 603 C C . GLN A 1 74 ? 5.101 -31.722 12.964 1.00 79.00 74 GLN A C 1
ATOM 605 O O . GLN A 1 74 ? 5.577 -32.857 13.012 1.00 79.00 74 GLN A O 1
ATOM 610 N N . LYS A 1 75 ? 5.857 -30.650 12.686 1.00 79.69 75 LYS A N 1
ATOM 611 C CA . LYS A 1 75 ? 7.310 -30.720 12.445 1.00 79.69 75 LYS A CA 1
ATOM 612 C C . LYS A 1 75 ? 8.101 -31.226 13.651 1.00 79.69 75 LYS A C 1
ATOM 614 O O . LYS A 1 75 ? 9.131 -31.862 13.459 1.00 79.69 75 LYS A O 1
ATOM 619 N N . LEU A 1 76 ? 7.654 -30.946 14.876 1.00 76.25 76 LEU A N 1
ATOM 620 C CA . LEU A 1 76 ? 8.265 -31.480 16.100 1.00 76.25 76 LEU A CA 1
ATOM 621 C C . LEU A 1 76 ? 7.812 -32.918 16.403 1.00 76.25 76 LEU A C 1
ATOM 623 O O . LEU A 1 76 ? 8.560 -33.690 17.001 1.00 76.25 76 LEU A O 1
ATOM 627 N N . TYR A 1 77 ? 6.599 -33.287 15.995 1.00 73.31 77 TYR A N 1
ATOM 628 C CA . TYR A 1 77 ? 6.003 -34.599 16.232 1.00 73.31 77 TYR A CA 1
ATOM 629 C C . TYR A 1 77 ? 6.562 -35.685 15.302 1.00 73.31 77 TYR A C 1
ATOM 631 O O . TYR A 1 77 ? 6.862 -36.788 15.760 1.00 73.31 77 TYR A O 1
ATOM 639 N N . ASP A 1 78 ? 6.760 -35.384 14.019 1.00 67.94 78 ASP A N 1
ATOM 640 C CA . ASP A 1 78 ? 7.273 -36.335 13.021 1.00 67.94 78 ASP A CA 1
ATOM 641 C C . ASP A 1 78 ? 8.654 -36.949 13.392 1.00 67.94 78 ASP A C 1
ATOM 643 O O . ASP A 1 78 ? 8.782 -38.177 13.404 1.00 67.94 78 ASP A O 1
ATOM 647 N N . PRO A 1 79 ? 9.680 -36.183 13.829 1.00 64.19 79 PRO A N 1
ATOM 648 C CA . PRO A 1 79 ? 10.928 -36.772 14.326 1.00 64.19 79 PRO A CA 1
ATOM 649 C C . PRO A 1 79 ? 10.744 -37.473 15.682 1.00 64.19 79 PRO A C 1
ATOM 651 O O . PRO A 1 79 ? 11.304 -38.545 15.911 1.00 64.19 79 PRO A O 1
ATOM 654 N N . ARG A 1 80 ? 9.900 -36.924 16.569 1.00 56.88 80 ARG A N 1
ATOM 655 C CA . ARG A 1 80 ? 9.679 -37.470 17.914 1.00 56.88 80 ARG A CA 1
ATOM 656 C C . ARG A 1 80 ? 8.976 -38.834 17.891 1.00 56.88 80 ARG A C 1
ATOM 658 O O . ARG A 1 80 ? 9.318 -39.692 18.696 1.00 56.88 80 ARG A O 1
ATOM 665 N N . THR A 1 81 ? 8.037 -39.089 16.983 1.00 60.81 81 THR A N 1
ATOM 666 C CA . THR A 1 81 ? 7.386 -40.412 16.878 1.00 60.81 81 THR A CA 1
ATOM 667 C C . THR A 1 81 ? 8.338 -41.531 16.473 1.00 60.81 81 THR A C 1
ATOM 669 O O . THR A 1 81 ? 8.205 -42.636 16.996 1.00 60.81 81 THR A O 1
ATOM 672 N N . LYS A 1 82 ? 9.324 -41.268 15.608 1.00 61.94 82 LYS A N 1
ATOM 673 C CA . LYS A 1 82 ? 10.319 -42.274 15.192 1.00 61.94 82 LYS A CA 1
ATOM 674 C C . LYS A 1 82 ? 11.260 -42.655 16.342 1.00 61.94 82 LYS A C 1
ATOM 676 O O . LYS A 1 82 ? 11.528 -43.844 16.546 1.00 61.94 82 LYS A O 1
ATOM 681 N N . ASP A 1 83 ? 11.650 -41.675 17.156 1.00 62.41 83 ASP A N 1
ATOM 682 C CA . ASP A 1 83 ? 12.492 -41.882 18.342 1.00 62.41 83 ASP A CA 1
ATOM 683 C C . ASP A 1 83 ? 11.722 -42.534 19.504 1.00 62.41 83 ASP A C 1
ATOM 685 O O . ASP A 1 83 ? 12.225 -43.454 20.161 1.00 62.41 83 ASP A O 1
ATOM 689 N N . TYR A 1 84 ? 10.470 -42.124 19.740 1.00 63.19 84 TYR A N 1
ATOM 690 C CA . TYR A 1 84 ? 9.623 -42.709 20.784 1.00 63.19 84 TYR A CA 1
ATOM 691 C C . TYR A 1 84 ? 9.107 -44.102 20.420 1.00 63.19 84 TYR A C 1
ATOM 693 O O . TYR A 1 84 ? 9.019 -44.936 21.314 1.00 63.19 84 TYR A O 1
ATOM 701 N N . ALA A 1 85 ? 8.791 -44.406 19.157 1.00 63.94 85 ALA A N 1
ATOM 702 C CA . ALA A 1 85 ? 8.388 -45.756 18.752 1.00 63.94 85 ALA A CA 1
ATOM 703 C C . ALA A 1 85 ? 9.534 -46.763 18.945 1.00 63.94 85 ALA A C 1
ATOM 705 O O . ALA A 1 85 ? 9.309 -47.841 19.497 1.00 63.94 85 ALA A O 1
ATOM 706 N N . SER A 1 86 ? 10.770 -46.381 18.599 1.00 65.81 86 SER A N 1
ATOM 707 C CA . SER A 1 86 ? 11.965 -47.204 18.851 1.00 65.81 86 SER A CA 1
ATOM 708 C C . SER A 1 86 ? 12.250 -47.373 20.349 1.00 65.81 86 SER A C 1
ATOM 710 O O . SER A 1 86 ? 12.527 -48.482 20.807 1.00 65.81 86 SER A O 1
ATOM 712 N N . SER A 1 87 ? 12.106 -46.303 21.138 1.00 66.00 87 SER A N 1
ATOM 713 C CA . SER A 1 87 ? 12.326 -46.329 22.595 1.00 66.00 87 SER A CA 1
ATOM 714 C C . SER A 1 87 ? 11.197 -47.026 23.371 1.00 66.00 87 SER A C 1
ATOM 716 O O . SER A 1 87 ? 11.419 -47.624 24.418 1.00 66.00 87 SER A O 1
ATOM 718 N N . ARG A 1 88 ? 9.960 -46.995 22.868 1.00 63.81 88 ARG A N 1
ATOM 719 C CA . ARG A 1 88 ? 8.808 -47.691 23.460 1.00 63.81 88 ARG A CA 1
ATOM 720 C C . ARG A 1 88 ? 8.813 -49.175 23.101 1.00 63.81 88 ARG A C 1
ATOM 722 O O . ARG A 1 88 ? 8.462 -49.988 23.950 1.00 63.81 88 ARG A O 1
ATOM 729 N N . ALA A 1 89 ? 9.245 -49.546 21.895 1.00 67.25 89 ALA A N 1
ATOM 730 C CA . ALA A 1 89 ? 9.437 -50.945 21.513 1.00 67.25 89 ALA A CA 1
ATOM 731 C C . ALA A 1 89 ? 10.526 -51.630 22.360 1.00 67.25 89 ALA A C 1
ATOM 733 O O . ALA A 1 89 ? 10.360 -52.789 22.744 1.00 67.25 89 ALA A O 1
ATOM 734 N N . SER A 1 90 ? 11.600 -50.913 22.717 1.00 65.00 90 SER A N 1
ATOM 735 C CA . SER A 1 90 ? 12.632 -51.444 23.617 1.00 65.00 90 SER A CA 1
ATOM 736 C C . SER A 1 90 ? 12.133 -51.612 25.060 1.00 65.00 90 SER A C 1
ATOM 738 O O . SER A 1 90 ? 12.464 -52.608 25.701 1.00 65.00 90 SER A O 1
ATOM 740 N N . LEU A 1 91 ? 11.273 -50.711 25.550 1.00 62.53 91 LEU A N 1
ATOM 741 C CA . LEU A 1 91 ? 10.695 -50.784 26.899 1.00 62.53 91 LEU A CA 1
ATOM 742 C C . LEU A 1 91 ? 9.546 -51.801 27.029 1.00 62.53 91 LEU A C 1
ATOM 744 O O . LEU A 1 91 ? 9.488 -52.532 28.015 1.00 62.53 91 LEU A O 1
ATOM 748 N N . LEU A 1 92 ? 8.657 -51.915 26.036 1.00 64.69 92 LEU A N 1
ATOM 749 C CA . LEU A 1 92 ? 7.545 -52.880 26.054 1.00 64.69 92 LEU A CA 1
ATOM 750 C C . LEU A 1 92 ? 8.024 -54.332 25.928 1.00 64.69 92 LEU A C 1
ATOM 752 O O . LEU A 1 92 ? 7.433 -55.224 26.535 1.00 64.69 92 LEU A O 1
ATOM 756 N N . LYS A 1 93 ? 9.141 -54.573 25.229 1.00 58.66 93 LYS A N 1
ATOM 757 C CA . LYS A 1 93 ? 9.814 -55.881 25.238 1.00 58.66 93 LYS A CA 1
ATOM 758 C C . LYS A 1 93 ? 10.308 -56.272 26.639 1.00 58.66 93 LYS A C 1
ATOM 760 O O . LYS A 1 93 ? 10.410 -57.458 26.932 1.00 58.66 93 LYS A O 1
ATOM 765 N N . SER A 1 94 ? 10.579 -55.296 27.507 1.00 56.78 94 SER A N 1
ATOM 766 C CA . SER A 1 94 ? 11.073 -55.531 28.866 1.00 56.78 94 SER A CA 1
ATOM 767 C C . SER A 1 94 ? 9.967 -55.677 29.926 1.00 56.78 94 SER A C 1
ATOM 769 O O . SER A 1 94 ? 10.287 -56.047 31.052 1.00 56.78 94 SER A O 1
ATOM 771 N N . GLY A 1 95 ? 8.693 -55.397 29.607 1.00 56.44 95 GLY A N 1
ATOM 772 C CA . GLY A 1 95 ? 7.595 -55.309 30.592 1.00 56.44 95 GLY A CA 1
ATOM 773 C C . GLY A 1 95 ? 6.420 -56.281 30.407 1.00 56.44 95 GLY A C 1
ATOM 774 O O . GLY A 1 95 ? 5.466 -56.235 31.180 1.00 56.44 95 GLY A O 1
ATOM 775 N N . SER A 1 96 ? 6.457 -57.167 29.408 1.00 53.22 96 SER A N 1
ATOM 776 C CA . SER A 1 96 ? 5.321 -58.028 29.017 1.00 53.22 96 SER A CA 1
ATOM 777 C C . SER A 1 96 ? 4.943 -59.149 30.012 1.00 53.22 96 SER A C 1
ATOM 779 O O . SER A 1 96 ? 4.115 -59.991 29.672 1.00 53.22 96 SER A O 1
ATOM 781 N N . SER A 1 97 ? 5.509 -59.207 31.222 1.00 51.00 97 SER A N 1
ATOM 782 C CA . SER A 1 97 ? 5.259 -60.311 32.165 1.00 51.00 97 SER A CA 1
ATOM 783 C C . SER A 1 97 ? 4.469 -59.951 33.432 1.00 51.00 97 SER A C 1
ATOM 785 O O . SER A 1 97 ? 4.291 -60.841 34.256 1.00 51.00 97 SER A O 1
ATOM 787 N N . ALA A 1 98 ? 4.008 -58.705 33.635 1.00 53.28 98 ALA A N 1
ATOM 788 C CA . ALA A 1 98 ? 3.561 -58.275 34.976 1.00 53.28 98 ALA A CA 1
ATOM 789 C C . ALA A 1 98 ? 2.218 -57.516 35.104 1.00 53.28 98 ALA A C 1
ATOM 791 O O . ALA A 1 98 ? 1.902 -57.090 36.207 1.00 53.28 98 ALA A O 1
ATOM 792 N N . PHE A 1 99 ? 1.411 -57.338 34.050 1.00 50.41 99 PHE A N 1
ATOM 793 C CA . PHE A 1 99 ? 0.193 -56.493 34.126 1.00 50.41 99 PHE A CA 1
ATOM 794 C C . PHE A 1 99 ? -1.081 -57.145 33.566 1.00 50.41 99 PHE A C 1
ATOM 796 O O . PHE A 1 99 ? -1.920 -56.480 32.967 1.00 50.41 99 PHE A O 1
ATOM 803 N N . ALA A 1 100 ? -1.240 -58.454 33.753 1.00 48.09 100 ALA A N 1
ATOM 804 C CA . ALA A 1 100 ? -2.450 -59.170 33.343 1.00 48.09 100 ALA A CA 1
ATOM 805 C C . ALA A 1 100 ? -3.525 -59.275 34.448 1.00 48.09 100 ALA A C 1
ATOM 807 O O . ALA A 1 100 ? -4.393 -60.135 34.338 1.00 48.09 100 ALA A O 1
ATOM 808 N N . ASP A 1 101 ? -3.496 -58.447 35.501 1.00 47.00 101 ASP A N 1
ATOM 809 C CA . ASP A 1 101 ? -4.432 -58.596 36.624 1.00 47.00 101 ASP A CA 1
ATOM 810 C C . ASP A 1 101 ? -4.874 -57.259 37.255 1.00 47.00 101 ASP A C 1
ATOM 812 O O . ASP A 1 101 ? -4.052 -56.483 37.733 1.00 47.00 101 ASP A O 1
ATOM 816 N N . GLY A 1 102 ? -6.193 -57.026 37.264 1.00 45.72 102 GLY A N 1
ATOM 817 C CA . GLY A 1 102 ? -6.895 -56.423 38.403 1.00 45.72 102 GLY A CA 1
ATOM 818 C C . GLY A 1 102 ? -7.044 -54.894 38.529 1.00 45.72 102 GLY A C 1
ATOM 819 O O . GLY A 1 102 ? -6.311 -54.264 39.278 1.00 45.72 102 GLY A O 1
ATOM 820 N N . GLY A 1 103 ? -8.153 -54.350 38.004 1.00 48.72 103 GLY A N 1
ATOM 821 C CA . GLY A 1 103 ? -9.133 -53.645 38.858 1.00 48.72 103 GLY A CA 1
ATOM 822 C C . GLY A 1 103 ? -9.128 -52.104 39.010 1.00 48.72 103 GLY A C 1
ATOM 823 O O . GLY A 1 103 ? -8.112 -51.468 39.243 1.00 48.72 103 GLY A O 1
ATOM 824 N N . THR A 1 104 ? -10.362 -51.570 39.028 1.00 48.38 104 THR A N 1
ATOM 825 C CA . THR A 1 104 ? -10.920 -50.500 39.896 1.00 48.38 104 THR A CA 1
ATOM 826 C C . THR A 1 104 ? -10.420 -49.040 39.825 1.00 48.38 104 THR A C 1
ATOM 828 O O . THR A 1 104 ? -9.388 -48.711 40.384 1.00 48.38 104 THR A O 1
ATOM 831 N N . THR A 1 105 ? -11.265 -48.125 39.309 1.00 48.06 105 THR A N 1
ATOM 832 C CA . THR A 1 105 ? -11.701 -46.857 39.970 1.00 48.06 105 THR A CA 1
ATOM 833 C C . THR A 1 105 ? -13.076 -46.491 39.358 1.00 48.06 105 THR A C 1
ATOM 835 O O . THR A 1 105 ? -13.184 -46.397 38.142 1.00 48.06 105 THR A O 1
ATOM 838 N N . SER A 1 106 ? -14.230 -46.534 40.036 1.00 47.88 106 SER A N 1
ATOM 839 C CA . SER A 1 106 ? -14.705 -45.813 41.233 1.00 47.88 106 SER A CA 1
ATOM 840 C C . SER A 1 106 ? -14.859 -44.296 41.026 1.00 47.88 106 SER A C 1
ATOM 842 O O . SER A 1 106 ? -14.133 -43.522 41.637 1.00 47.88 106 SER A O 1
ATOM 844 N N . TRP A 1 107 ? -15.801 -43.885 40.166 1.00 52.12 107 TRP A N 1
ATOM 845 C CA . TRP A 1 107 ? -16.208 -42.481 39.928 1.00 52.12 107 TRP A CA 1
ATOM 846 C C . TRP A 1 107 ? -17.742 -42.320 39.911 1.00 52.12 107 TRP A C 1
ATOM 848 O O . TRP A 1 107 ? -18.292 -41.527 39.154 1.00 52.12 107 TRP A O 1
ATOM 858 N N . ALA A 1 108 ? -18.452 -43.125 40.702 1.00 47.62 108 ALA A N 1
ATOM 859 C CA . ALA A 1 108 ? -19.912 -43.108 40.768 1.00 47.62 108 ALA A CA 1
ATOM 860 C C . ALA A 1 108 ? -20.372 -43.141 42.229 1.00 47.62 108 ALA A C 1
ATOM 862 O O . ALA A 1 108 ? -20.852 -44.168 42.697 1.00 47.62 108 ALA A O 1
ATO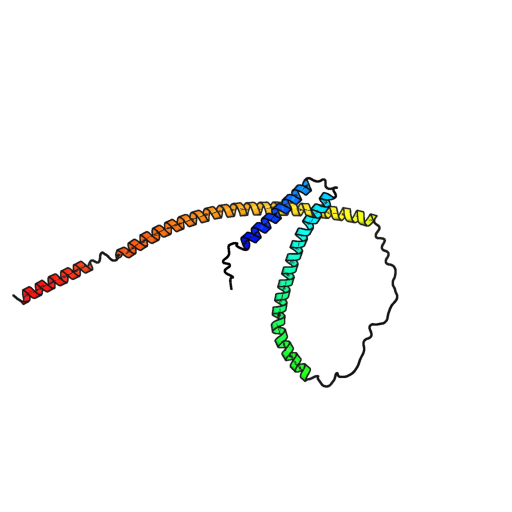M 863 N N . ALA A 1 109 ? -20.134 -42.048 42.955 1.00 46.66 109 ALA A N 1
ATOM 864 C CA . ALA A 1 109 ? -20.781 -41.745 44.232 1.00 46.66 109 ALA A CA 1
ATOM 865 C C . ALA A 1 109 ? -20.384 -40.329 44.675 1.00 46.66 109 ALA A C 1
ATOM 867 O O . ALA A 1 109 ? -19.295 -40.158 45.216 1.00 46.66 109 ALA A O 1
ATOM 868 N N . ASP A 1 110 ? -21.199 -39.325 44.353 1.00 44.53 110 ASP A N 1
ATOM 869 C CA . ASP A 1 110 ? -21.872 -38.496 45.368 1.00 44.53 110 ASP A CA 1
ATOM 870 C C . ASP A 1 110 ? -22.776 -37.471 44.667 1.00 44.53 110 ASP A C 1
ATOM 872 O O . ASP A 1 110 ? -22.315 -36.646 43.875 1.00 44.53 110 ASP A O 1
ATOM 876 N N . GLU A 1 111 ? -24.073 -37.579 44.940 1.00 51.75 111 GLU A N 1
ATOM 877 C CA . GLU A 1 111 ? -25.088 -36.551 44.712 1.00 51.75 111 GLU A CA 1
ATOM 878 C C . GLU A 1 111 ? -25.266 -35.766 46.029 1.00 51.75 111 GLU A C 1
ATOM 880 O O . GLU A 1 111 ? -24.977 -36.297 47.097 1.00 51.75 111 GLU A O 1
ATOM 885 N N . ASP A 1 112 ? -25.783 -34.538 45.921 1.00 46.88 112 ASP A N 1
ATOM 886 C CA . ASP A 1 112 ? -26.251 -33.636 46.993 1.00 46.88 112 ASP A CA 1
ATOM 887 C C . ASP A 1 112 ? -25.264 -32.592 47.560 1.00 46.88 112 ASP A C 1
ATOM 889 O O . ASP A 1 112 ? -24.604 -32.800 48.572 1.00 46.88 112 ASP A O 1
ATOM 893 N N . ASP A 1 113 ? -25.261 -31.395 46.948 1.00 47.06 113 ASP A N 1
ATOM 894 C CA . ASP A 1 113 ? -25.292 -30.105 47.673 1.00 47.06 113 ASP A CA 1
ATOM 895 C C . ASP A 1 113 ? -25.514 -28.923 46.696 1.00 47.06 113 ASP A C 1
ATOM 897 O O . ASP A 1 113 ? -24.627 -28.120 46.391 1.00 47.06 113 ASP A O 1
ATOM 901 N N . GLU A 1 114 ? -26.734 -28.795 46.167 1.00 48.75 114 GLU A N 1
ATOM 902 C CA . GLU A 1 114 ? -27.122 -27.691 45.279 1.00 48.75 114 GLU A CA 1
ATOM 903 C C . GLU A 1 114 ? -27.676 -26.511 46.105 1.00 48.75 114 GLU A C 1
ATOM 905 O O . GLU A 1 114 ? -28.864 -26.411 46.414 1.00 48.75 114 GLU A O 1
ATOM 910 N N . LYS A 1 115 ? -26.790 -25.594 46.518 1.00 53.72 115 LYS A N 1
ATOM 911 C CA . LYS A 1 115 ? -27.185 -24.305 47.116 1.00 53.72 115 LYS A CA 1
ATOM 912 C C . LYS A 1 115 ? -27.659 -23.356 46.008 1.00 53.72 115 LYS A C 1
ATOM 914 O O . LYS A 1 115 ? -26.899 -23.129 45.066 1.00 53.72 115 LYS A O 1
ATOM 919 N N . PRO A 1 116 ? -28.847 -22.728 46.114 1.00 48.25 116 PRO A N 1
ATOM 920 C CA . PRO A 1 116 ? -29.314 -21.798 45.095 1.00 48.25 116 PRO A CA 1
ATOM 921 C C . PRO A 1 116 ? -28.430 -20.548 45.089 1.00 48.25 116 PRO A C 1
ATOM 923 O O . PRO A 1 116 ? -28.434 -19.737 46.017 1.00 48.25 116 PRO A O 1
ATOM 926 N N . ILE A 1 117 ? -27.648 -20.412 44.020 1.00 49.00 117 ILE A N 1
ATOM 927 C CA . ILE A 1 117 ? -26.863 -19.224 43.701 1.00 49.00 117 ILE A CA 1
ATOM 928 C C . ILE A 1 117 ? -27.842 -18.056 43.555 1.00 49.00 117 ILE A C 1
ATOM 930 O O . ILE A 1 117 ? -28.777 -18.095 42.758 1.00 49.00 117 ILE A O 1
ATOM 934 N N . ASN A 1 118 ? -27.642 -17.020 44.364 1.00 48.88 118 ASN A N 1
ATOM 935 C CA . ASN A 1 118 ? -28.424 -15.793 44.354 1.00 48.88 118 ASN A CA 1
ATOM 936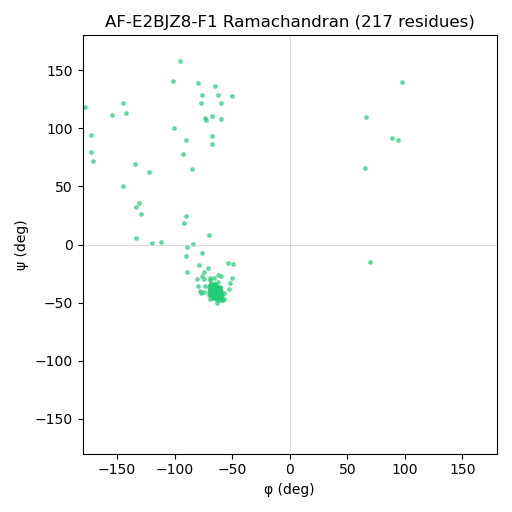 C C . ASN A 1 118 ? -28.176 -15.024 43.041 1.00 48.88 118 ASN A C 1
ATOM 938 O O . ASN A 1 118 ? -27.292 -14.175 42.955 1.00 48.88 118 ASN A O 1
ATOM 942 N N . VAL A 1 119 ? -28.944 -15.356 42.001 1.00 52.78 119 VAL A N 1
ATOM 943 C CA . VAL A 1 119 ? -28.997 -14.648 40.714 1.00 52.78 119 VAL A CA 1
ATOM 944 C C . VAL A 1 119 ? -29.990 -13.484 40.831 1.00 52.78 119 VAL A C 1
ATOM 946 O O . VAL A 1 119 ? -31.038 -13.456 40.196 1.00 52.78 119 VAL A O 1
ATOM 949 N N . GLN A 1 120 ? -29.676 -12.510 41.682 1.00 49.69 120 GLN A N 1
ATOM 950 C CA . GLN A 1 120 ? -30.248 -11.164 41.601 1.00 49.69 120 GLN A CA 1
ATOM 951 C C . GLN A 1 120 ? -29.110 -10.157 41.447 1.00 49.69 120 GLN A C 1
ATOM 953 O O . GLN A 1 120 ? -28.900 -9.274 42.273 1.00 49.69 120 GLN A O 1
ATOM 958 N N . VAL A 1 121 ? -28.369 -10.280 40.342 1.00 57.88 121 VAL A N 1
ATOM 959 C CA . VAL A 1 121 ? -27.747 -9.101 39.731 1.00 57.88 121 VAL A CA 1
ATOM 960 C C . VAL A 1 121 ? -28.910 -8.265 39.201 1.00 57.88 121 VAL A C 1
ATOM 962 O O . VAL A 1 121 ? -29.494 -8.541 38.156 1.00 57.88 121 VAL A O 1
ATOM 965 N N . THR A 1 122 ? -29.338 -7.335 40.045 1.00 54.34 122 THR A N 1
ATOM 966 C CA . THR A 1 122 ? -30.472 -6.433 39.868 1.00 54.34 122 THR A CA 1
ATOM 967 C C . THR A 1 122 ? -30.392 -5.752 38.501 1.00 54.34 122 THR A C 1
ATOM 969 O O . THR A 1 122 ? -29.375 -5.158 38.162 1.00 54.34 122 THR A O 1
ATOM 972 N N . VAL A 1 123 ? -31.465 -5.818 37.711 1.00 62.53 123 VAL A N 1
ATOM 973 C CA . VAL A 1 123 ? -31.561 -5.259 36.344 1.00 62.53 123 VAL A CA 1
ATOM 974 C C . VAL A 1 123 ? -31.108 -3.791 36.264 1.00 62.53 123 VAL A C 1
ATOM 976 O O . VAL A 1 123 ? -30.576 -3.363 35.246 1.00 62.53 123 VAL A O 1
ATOM 979 N N . THR A 1 124 ? -31.255 -3.024 37.344 1.00 61.97 124 THR A N 1
ATOM 980 C CA . THR A 1 124 ? -30.756 -1.648 37.469 1.00 61.97 124 THR A CA 1
ATOM 981 C C . THR A 1 124 ? -29.231 -1.532 37.472 1.00 61.97 124 THR A C 1
ATOM 983 O O . THR A 1 124 ? -28.715 -0.577 36.903 1.00 61.97 124 THR A O 1
ATOM 986 N N . ASP A 1 125 ? -28.517 -2.496 38.049 1.00 63.81 125 ASP A N 1
ATOM 987 C CA . ASP A 1 125 ? -27.047 -2.535 38.072 1.00 63.81 125 ASP A CA 1
ATOM 988 C C . ASP A 1 125 ? -26.475 -2.981 36.711 1.00 63.81 125 ASP A C 1
ATOM 990 O O . ASP A 1 125 ? -25.402 -2.567 36.281 1.00 63.81 125 ASP A O 1
ATOM 994 N N . LEU A 1 126 ? -27.250 -3.770 35.958 1.00 67.94 126 LEU A N 1
ATOM 995 C CA . LEU A 1 126 ? -26.930 -4.118 34.572 1.00 67.94 126 LEU A CA 1
ATOM 996 C C . LEU A 1 126 ? -27.045 -2.900 33.637 1.00 67.94 126 LEU A C 1
ATOM 998 O O . LEU A 1 126 ? -26.243 -2.747 32.717 1.00 67.94 126 LEU A O 1
ATOM 1002 N N . VAL A 1 127 ? -28.031 -2.028 33.871 1.00 73.19 127 VAL A N 1
ATOM 1003 C CA . VAL A 1 127 ? -28.252 -0.812 33.069 1.00 73.19 127 VAL A CA 1
ATOM 1004 C C . VAL A 1 127 ? -27.147 0.219 33.307 1.00 73.19 127 VAL A C 1
ATOM 1006 O O . VAL A 1 127 ? -26.614 0.767 32.343 1.00 73.19 127 VAL A O 1
ATOM 1009 N N . THR A 1 128 ? -26.741 0.443 34.559 1.00 72.38 128 THR A N 1
ATOM 1010 C CA . THR A 1 128 ? -25.608 1.331 34.882 1.00 72.38 128 THR A CA 1
ATOM 1011 C C . THR A 1 128 ? -24.294 0.787 34.320 1.00 72.38 128 THR A C 1
ATOM 1013 O O . THR A 1 128 ? -23.481 1.550 33.792 1.00 72.38 128 THR A O 1
ATOM 1016 N N . HIS A 1 129 ? -24.105 -0.536 34.345 1.00 68.12 129 HIS A N 1
ATOM 1017 C CA . HIS A 1 129 ? -22.949 -1.178 33.727 1.00 68.12 129 HIS A CA 1
ATOM 1018 C C . HIS A 1 129 ? -22.932 -1.006 32.197 1.00 68.12 129 HIS A C 1
ATOM 1020 O O . HIS A 1 129 ? -21.888 -0.697 31.624 1.00 68.12 129 HIS A O 1
ATOM 1026 N N . GLN A 1 130 ? -24.081 -1.127 31.522 1.00 60.31 130 GLN A N 1
ATOM 1027 C CA . GLN A 1 130 ? -24.187 -0.883 30.077 1.00 60.31 130 GLN A CA 1
ATOM 1028 C C . GLN A 1 130 ? -23.864 0.563 29.688 1.00 60.31 130 GLN A C 1
ATOM 1030 O O . GLN A 1 130 ? -23.221 0.783 28.662 1.00 60.31 130 GLN A O 1
ATOM 1035 N N . GLU A 1 131 ? -24.266 1.545 30.496 1.00 74.94 131 GLU A N 1
ATOM 1036 C CA . GLU A 1 131 ? -23.975 2.958 30.233 1.00 74.94 131 GLU A CA 1
ATOM 1037 C C . GLU A 1 131 ? -22.469 3.255 30.334 1.00 74.94 131 GLU A C 1
ATOM 1039 O O . GLU A 1 131 ? -21.905 3.965 29.496 1.00 74.94 131 GLU A O 1
ATOM 1044 N N . GLN A 1 132 ? -21.787 2.642 31.304 1.00 76.12 132 GLN A N 1
ATOM 1045 C CA . GLN A 1 132 ? -20.336 2.752 31.438 1.00 76.12 132 GLN A CA 1
ATOM 1046 C C . GLN A 1 132 ? -19.595 2.071 30.275 1.00 76.12 132 GLN A C 1
ATOM 1048 O O . GLN A 1 132 ? -18.668 2.657 29.712 1.00 76.12 132 GLN A O 1
ATOM 1053 N N . VAL A 1 133 ? -20.052 0.889 29.850 1.00 73.69 133 VAL A N 1
ATOM 1054 C CA . VAL A 1 133 ? -19.490 0.165 28.697 1.00 73.69 133 VAL A CA 1
ATOM 1055 C C . VAL A 1 133 ? -19.688 0.945 27.389 1.00 73.69 133 VAL A C 1
ATOM 1057 O O . VAL A 1 133 ? -18.770 1.012 26.573 1.00 73.69 133 VAL A O 1
ATOM 1060 N N . LEU A 1 134 ? -20.841 1.593 27.189 1.00 69.56 134 LEU A N 1
ATOM 1061 C CA . LEU A 1 134 ? -21.091 2.450 26.020 1.00 69.56 134 LEU A CA 1
ATOM 1062 C C . LEU A 1 134 ? -20.121 3.634 25.958 1.00 69.56 134 LEU A C 1
ATOM 1064 O O . LEU A 1 134 ? -19.610 3.967 24.890 1.00 69.56 134 LEU A O 1
ATOM 1068 N N . LYS A 1 135 ? -19.823 4.239 27.109 1.00 79.25 135 LYS A N 1
ATOM 1069 C CA . LYS A 1 135 ? -18.903 5.375 27.207 1.00 79.25 135 LYS A CA 1
ATOM 1070 C C . LYS A 1 135 ? -17.456 4.991 26.889 1.00 79.25 135 LYS A C 1
ATOM 1072 O O . LYS A 1 135 ? -16.732 5.771 26.271 1.00 79.25 135 LYS A O 1
ATOM 1077 N N . GLU A 1 136 ? -17.034 3.796 27.291 1.00 77.06 136 GLU A N 1
ATOM 1078 C CA . GLU A 1 136 ? -15.713 3.256 26.948 1.00 77.06 136 GLU A CA 1
ATOM 1079 C C . GLU A 1 136 ? -15.608 2.917 25.456 1.00 77.06 136 GLU A C 1
ATOM 1081 O O . GLU A 1 136 ? -14.583 3.195 24.831 1.00 77.06 136 GLU A O 1
ATOM 1086 N N . GLN A 1 137 ? -16.683 2.403 24.856 1.00 63.34 137 GLN A N 1
ATOM 1087 C CA . GLN A 1 137 ? -16.732 2.131 23.419 1.00 63.34 137 GLN A CA 1
ATOM 1088 C C . GLN A 1 137 ? -16.696 3.402 22.571 1.00 63.34 137 GLN A C 1
ATOM 1090 O O . GLN A 1 137 ? -15.983 3.428 21.573 1.00 63.34 137 GLN A O 1
ATOM 1095 N N . ASP A 1 138 ? -17.401 4.464 22.966 1.00 73.44 138 ASP A N 1
ATOM 1096 C CA . ASP A 1 138 ? -17.344 5.754 22.262 1.00 73.44 138 ASP A CA 1
ATOM 1097 C C . ASP A 1 138 ? -15.921 6.331 22.271 1.00 73.44 138 ASP A C 1
ATOM 1099 O O . ASP A 1 138 ? -15.454 6.876 21.270 1.00 73.44 138 ASP A O 1
ATOM 1103 N N . LYS A 1 139 ? -15.189 6.143 23.375 1.00 79.12 139 LYS A N 1
ATOM 1104 C CA . LYS A 1 139 ? -13.781 6.535 23.469 1.00 79.12 139 LYS A CA 1
ATOM 1105 C C . LYS A 1 139 ? -12.880 5.683 22.564 1.00 79.12 139 LYS A C 1
ATOM 1107 O O . LYS A 1 139 ? -11.990 6.223 21.915 1.00 79.12 139 LYS A O 1
ATOM 1112 N N . GLY A 1 140 ? -13.140 4.378 22.475 1.00 71.06 140 GLY A N 1
ATOM 1113 C CA . GLY A 1 140 ? -12.453 3.488 21.533 1.00 71.06 140 GLY A CA 1
ATOM 1114 C C . GLY A 1 140 ? -12.739 3.832 20.067 1.00 71.06 140 GLY A C 1
ATOM 1115 O O . GLY A 1 140 ? -11.835 3.791 19.238 1.00 71.06 140 GLY A O 1
ATOM 1116 N N . LEU A 1 141 ? -13.970 4.240 19.742 1.00 79.75 141 LEU A N 1
ATOM 1117 C CA . LEU A 1 141 ? -14.346 4.673 18.393 1.00 79.75 141 LEU A CA 1
ATOM 1118 C C . LEU A 1 141 ? -13.640 5.966 17.971 1.00 79.75 141 LEU A C 1
ATOM 1120 O O . LEU A 1 141 ? -13.276 6.089 16.804 1.00 79.75 141 LEU A O 1
ATOM 1124 N N . ASP A 1 142 ? -13.407 6.905 18.890 1.00 82.31 142 ASP A N 1
ATOM 1125 C CA . ASP A 1 142 ? -12.648 8.130 18.600 1.00 82.31 142 ASP A CA 1
ATOM 1126 C C . ASP A 1 142 ? -11.175 7.819 18.272 1.00 82.31 142 ASP A C 1
ATOM 1128 O O . ASP A 1 142 ? -10.612 8.314 17.288 1.00 82.31 142 ASP A O 1
ATOM 1132 N N . GLU A 1 143 ? -10.565 6.901 19.029 1.00 82.69 143 GLU A N 1
ATOM 1133 C CA . GLU A 1 143 ? -9.218 6.402 18.741 1.00 82.69 143 GLU A CA 1
ATOM 1134 C C . GLU A 1 143 ? -9.157 5.666 17.393 1.00 82.69 143 GLU A C 1
ATOM 1136 O O . GLU A 1 143 ? -8.232 5.895 16.607 1.00 82.69 143 GLU A O 1
ATOM 1141 N N . LEU A 1 144 ? -10.169 4.855 17.070 1.00 74.06 144 LEU A N 1
ATOM 1142 C CA . LEU A 1 144 ? -10.279 4.179 15.775 1.00 74.06 144 LEU A CA 1
ATOM 1143 C C . LEU A 1 144 ? -10.459 5.168 14.620 1.00 74.06 144 LEU A C 1
ATOM 1145 O O . LEU A 1 144 ? -9.774 5.043 13.607 1.00 74.06 144 LEU A O 1
ATOM 1149 N N . CYS A 1 145 ? -11.301 6.192 14.770 1.00 77.38 145 CYS A N 1
ATOM 1150 C CA . CYS A 1 145 ? -11.468 7.252 13.772 1.00 77.38 145 CYS A CA 1
ATOM 1151 C C . CYS A 1 145 ? -10.135 7.942 13.462 1.00 77.38 145 CYS A C 1
ATOM 1153 O O . CYS A 1 145 ? -9.809 8.187 12.299 1.00 77.38 145 CYS A O 1
ATOM 1155 N N . LYS A 1 146 ? -9.323 8.201 14.491 1.00 84.50 146 LYS A N 1
ATOM 1156 C CA . LYS A 1 146 ? -7.987 8.782 14.335 1.00 84.50 146 LYS A CA 1
ATOM 1157 C C . LYS A 1 146 ? -7.028 7.853 13.586 1.00 84.50 1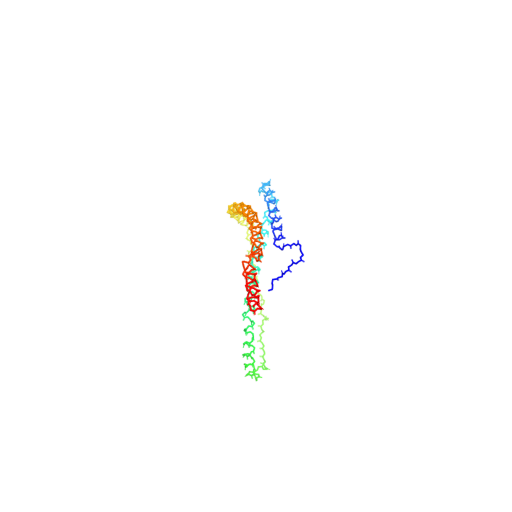46 LYS A C 1
ATOM 1159 O O . LYS A 1 146 ? -6.247 8.323 12.756 1.00 84.50 146 LYS A O 1
ATOM 1164 N N . VAL A 1 147 ? -7.078 6.550 13.859 1.00 85.31 147 VAL A N 1
ATOM 1165 C CA . VAL A 1 147 ? -6.277 5.548 13.138 1.00 85.31 147 VAL A CA 1
ATOM 1166 C C . VAL A 1 147 ? -6.724 5.445 11.682 1.00 85.31 147 VAL A C 1
ATOM 1168 O O . VAL A 1 147 ? -5.876 5.490 10.798 1.00 85.31 147 VAL A O 1
ATOM 1171 N N . ILE A 1 148 ? -8.030 5.400 11.412 1.00 75.06 148 ILE A N 1
ATOM 1172 C CA . ILE A 1 148 ? -8.588 5.346 10.053 1.00 75.06 148 ILE A CA 1
ATOM 1173 C C . ILE A 1 148 ? -8.236 6.612 9.266 1.00 75.06 148 ILE A C 1
ATOM 1175 O O . ILE A 1 148 ? -7.851 6.520 8.103 1.00 75.06 148 ILE A O 1
ATOM 1179 N N . ALA A 1 149 ? -8.301 7.791 9.888 1.00 80.25 149 ALA A N 1
ATOM 1180 C CA . ALA A 1 149 ? -7.896 9.042 9.251 1.00 80.25 149 ALA A CA 1
ATOM 1181 C C . ALA A 1 149 ? -6.419 9.011 8.824 1.00 80.25 149 ALA A C 1
ATOM 1183 O O . ALA A 1 149 ? -6.094 9.374 7.695 1.00 80.25 149 ALA A O 1
ATOM 1184 N N . ARG A 1 150 ? -5.534 8.495 9.686 1.00 84.62 150 ARG A N 1
ATOM 1185 C CA . ARG A 1 150 ? -4.120 8.283 9.349 1.00 84.62 150 ARG A CA 1
ATOM 1186 C C . ARG A 1 150 ? -3.940 7.217 8.265 1.00 84.62 150 ARG A C 1
ATOM 1188 O O . ARG A 1 150 ? -3.143 7.399 7.353 1.00 84.62 150 ARG A O 1
ATOM 1195 N N . GLN A 1 151 ? -4.674 6.110 8.343 1.00 77.75 151 GLN A N 1
ATOM 1196 C CA . GLN A 1 151 ? -4.627 5.037 7.348 1.00 77.75 151 GLN A CA 1
ATOM 1197 C C . GLN A 1 151 ? -5.050 5.554 5.965 1.00 77.75 151 GLN A C 1
ATOM 1199 O O . GLN A 1 151 ? -4.438 5.205 4.960 1.00 77.75 151 GLN A O 1
ATOM 1204 N N . LYS A 1 152 ? -6.059 6.430 5.918 1.00 88.62 152 LYS A N 1
ATOM 1205 C CA . LYS 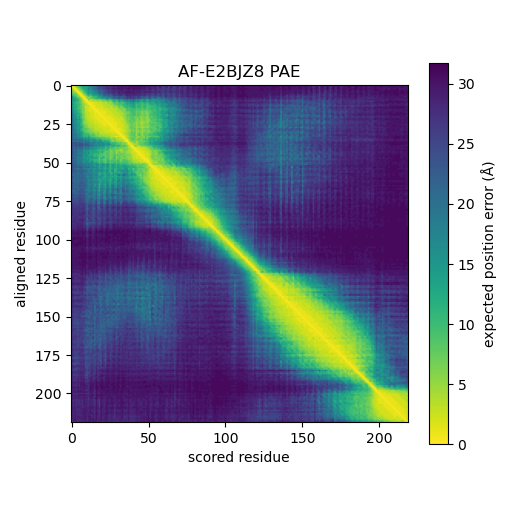A 1 152 ? -6.525 7.104 4.704 1.00 88.62 152 LYS A CA 1
ATOM 1206 C C . LYS A 1 152 ? -5.456 8.024 4.118 1.00 88.62 152 LYS A C 1
ATOM 1208 O O . LYS A 1 152 ? -5.256 8.005 2.909 1.00 88.62 152 LYS A O 1
ATOM 1213 N N . GLU A 1 153 ? -4.765 8.797 4.952 1.00 86.69 153 GLU A N 1
ATOM 1214 C CA . GLU A 1 153 ? -3.646 9.646 4.525 1.00 86.69 153 GLU A CA 1
ATOM 1215 C C . GLU A 1 153 ? -2.505 8.807 3.926 1.00 86.69 153 GLU A C 1
ATOM 1217 O O . GLU A 1 153 ? -2.012 9.111 2.841 1.00 86.69 153 GLU A O 1
ATOM 1222 N N . ILE A 1 154 ? -2.151 7.690 4.572 1.00 84.38 154 ILE A N 1
ATOM 1223 C CA . ILE A 1 154 ? -1.161 6.736 4.053 1.00 84.38 154 ILE A CA 1
ATOM 1224 C C . ILE A 1 154 ? -1.634 6.130 2.726 1.00 84.38 154 ILE A C 1
ATOM 1226 O O . ILE A 1 154 ? -0.859 6.069 1.778 1.00 84.38 154 ILE A O 1
ATOM 1230 N N . GLY A 1 155 ? -2.904 5.732 2.620 1.00 89.00 155 GLY A N 1
ATOM 1231 C CA . GLY A 1 155 ? -3.484 5.203 1.384 1.00 89.00 155 GLY A CA 1
ATOM 1232 C C . GLY A 1 155 ? -3.451 6.210 0.232 1.00 89.00 155 GLY A C 1
ATOM 1233 O O . GLY A 1 155 ? -3.104 5.850 -0.889 1.00 89.00 155 GLY A O 1
ATOM 1234 N N . GLN A 1 156 ? -3.734 7.485 0.509 1.00 87.50 156 GLN A N 1
ATOM 1235 C CA . GLN A 1 156 ? -3.602 8.559 -0.478 1.00 87.50 156 GLN A CA 1
ATOM 1236 C C . GLN A 1 156 ? -2.143 8.772 -0.890 1.00 87.50 156 GLN A C 1
ATOM 1238 O O . GLN A 1 156 ? -1.860 8.912 -2.077 1.00 87.50 156 GLN A O 1
ATOM 1243 N N . SER A 1 157 ? -1.210 8.738 0.065 1.00 86.19 157 SER A N 1
ATOM 1244 C CA . SER A 1 157 ? 0.221 8.834 -0.230 1.00 86.19 157 SER A CA 1
ATOM 1245 C C . SER A 1 157 ? 0.711 7.666 -1.088 1.00 86.19 157 SER A C 1
ATOM 1247 O O . SER A 1 157 ? 1.452 7.894 -2.036 1.00 86.19 157 SER A O 1
ATOM 1249 N N . ILE A 1 158 ? 0.281 6.435 -0.793 1.00 81.44 158 ILE A N 1
ATOM 1250 C CA . ILE A 1 158 ? 0.603 5.246 -1.595 1.00 81.44 158 ILE A CA 1
ATOM 1251 C C . ILE A 1 158 ? 0.001 5.377 -2.994 1.00 81.44 158 ILE A C 1
ATOM 1253 O O . ILE A 1 158 ? 0.687 5.105 -3.966 1.00 81.44 158 ILE A O 1
ATOM 1257 N N . SER A 1 159 ? -1.248 5.831 -3.121 1.00 87.25 159 SER A N 1
ATOM 1258 C CA . SER A 1 159 ? -1.882 6.024 -4.431 1.00 87.25 159 SER A CA 1
ATOM 1259 C C . SER A 1 159 ? -1.139 7.049 -5.289 1.00 87.25 159 SER A C 1
ATOM 1261 O O . SER A 1 159 ? -0.974 6.833 -6.488 1.00 87.25 159 SER A O 1
ATOM 1263 N N . ASN A 1 160 ? -0.680 8.151 -4.691 1.00 88.38 160 ASN A N 1
ATOM 1264 C CA . ASN A 1 160 ? 0.117 9.156 -5.391 1.00 88.38 160 ASN A CA 1
ATOM 1265 C C . ASN A 1 160 ? 1.490 8.605 -5.796 1.00 88.38 160 ASN A C 1
ATOM 1267 O O . ASN A 1 160 ? 1.926 8.831 -6.920 1.00 88.38 160 ASN A O 1
ATOM 1271 N N . GLU A 1 161 ? 2.143 7.857 -4.905 1.00 88.44 161 GLU A N 1
ATOM 1272 C CA . GLU A 1 161 ? 3.428 7.208 -5.176 1.00 88.44 161 GLU A CA 1
ATOM 1273 C C . GLU A 1 161 ? 3.310 6.149 -6.279 1.00 88.44 161 GLU A C 1
ATOM 1275 O O . GLU A 1 161 ? 4.136 6.114 -7.180 1.00 88.44 161 GLU A O 1
ATOM 1280 N N . VAL A 1 162 ? 2.254 5.331 -6.277 1.00 90.81 162 VAL A N 1
ATOM 1281 C CA . VAL A 1 162 ? 1.988 4.355 -7.344 1.00 90.81 162 VAL A CA 1
ATOM 1282 C C . VAL A 1 162 ? 1.758 5.064 -8.675 1.00 90.81 162 VAL A C 1
ATOM 1284 O O . VAL A 1 162 ? 2.302 4.635 -9.686 1.00 90.81 162 VAL A O 1
ATOM 1287 N N . ASN A 1 163 ? 1.005 6.169 -8.690 1.00 84.88 163 ASN A N 1
ATOM 1288 C CA . ASN A 1 163 ? 0.809 6.948 -9.911 1.00 84.88 163 ASN A CA 1
ATOM 1289 C C . ASN A 1 163 ? 2.132 7.544 -10.427 1.00 84.88 163 ASN A C 1
ATOM 1291 O O . ASN A 1 163 ? 2.384 7.519 -11.627 1.00 84.88 163 ASN A O 1
ATOM 1295 N N . HIS A 1 164 ? 2.993 8.023 -9.524 1.00 85.56 164 HIS A N 1
ATOM 1296 C CA . HIS A 1 164 ? 4.327 8.515 -9.869 1.00 85.56 164 HIS A CA 1
ATOM 1297 C C . HIS A 1 164 ? 5.245 7.399 -10.388 1.00 85.56 164 HIS A C 1
ATOM 1299 O O . HIS A 1 164 ? 5.943 7.577 -11.381 1.00 85.56 164 HIS A O 1
ATOM 1305 N N . GLN A 1 165 ? 5.212 6.220 -9.767 1.00 83.19 165 GLN A N 1
ATOM 1306 C CA . GLN A 1 165 ? 5.959 5.058 -10.245 1.00 83.19 165 GLN A CA 1
ATOM 1307 C C . GLN A 1 165 ? 5.463 4.583 -11.609 1.00 83.19 165 GLN A C 1
ATOM 1309 O O . GLN A 1 165 ? 6.278 4.147 -12.411 1.00 83.19 165 GLN A O 1
ATOM 1314 N N . ASN A 1 166 ? 4.167 4.701 -11.899 1.00 81.12 166 ASN A N 1
ATOM 1315 C CA . ASN A 1 166 ? 3.622 4.363 -13.212 1.00 81.12 166 ASN A CA 1
ATOM 1316 C C . ASN A 1 166 ? 4.192 5.284 -14.305 1.00 81.12 166 ASN A C 1
ATOM 1318 O O . ASN A 1 166 ? 4.637 4.806 -15.340 1.00 81.12 166 ASN A O 1
ATOM 1322 N N . GLU A 1 167 ? 4.291 6.586 -14.022 1.00 85.38 167 GLU A N 1
ATOM 1323 C CA . GLU A 1 167 ? 4.947 7.559 -14.908 1.00 85.38 167 GLU A CA 1
ATOM 1324 C C . GLU A 1 167 ? 6.440 7.237 -15.116 1.00 85.38 167 GLU A C 1
ATOM 1326 O O . GLU A 1 167 ? 6.941 7.306 -16.236 1.00 85.38 167 GLU A O 1
ATOM 1331 N N . ILE A 1 168 ? 7.151 6.815 -14.061 1.00 84.81 168 ILE A N 1
ATOM 1332 C CA . ILE A 1 168 ? 8.555 6.376 -14.163 1.00 84.81 168 ILE A CA 1
ATOM 1333 C C . ILE A 1 168 ? 8.685 5.079 -14.977 1.00 84.81 168 ILE A C 1
ATOM 1335 O O . ILE A 1 168 ? 9.656 4.919 -15.714 1.00 84.81 168 ILE A O 1
ATOM 1339 N N . ILE A 1 169 ? 7.751 4.134 -14.836 1.00 86.94 169 ILE A N 1
ATOM 1340 C CA . ILE A 1 169 ? 7.756 2.872 -15.588 1.00 86.94 169 ILE A CA 1
ATOM 1341 C C . ILE A 1 169 ? 7.517 3.136 -17.075 1.00 86.94 169 ILE A C 1
ATOM 1343 O O . ILE A 1 169 ? 8.209 2.538 -17.899 1.00 86.94 169 ILE A O 1
ATOM 1347 N N . ASP A 1 170 ? 6.609 4.051 -17.413 1.00 90.25 170 ASP A N 1
ATOM 1348 C CA . ASP A 1 170 ? 6.369 4.464 -18.796 1.00 90.25 170 ASP A CA 1
ATOM 1349 C C . ASP A 1 170 ? 7.617 5.134 -19.402 1.00 90.25 170 ASP A C 1
ATOM 1351 O O . ASP A 1 170 ? 8.056 4.751 -20.486 1.00 90.25 170 ASP A O 1
ATOM 1355 N N . ASP A 1 171 ? 8.272 6.051 -18.679 1.00 89.88 171 ASP A N 1
ATOM 1356 C CA . ASP A 1 171 ? 9.526 6.677 -19.138 1.00 89.88 171 ASP A CA 1
ATOM 1357 C C . ASP A 1 171 ? 10.674 5.652 -19.266 1.00 89.88 171 ASP A C 1
ATOM 1359 O O . ASP A 1 171 ? 11.482 5.684 -20.201 1.00 89.88 171 ASP A O 1
ATOM 1363 N N . LEU A 1 172 ? 10.721 4.663 -18.366 1.00 86.44 172 LEU A N 1
ATOM 1364 C CA . LEU A 1 172 ? 11.669 3.553 -18.446 1.00 86.44 172 LEU A CA 1
ATOM 1365 C C . LEU A 1 172 ? 11.402 2.656 -19.665 1.00 86.44 172 LEU A C 1
ATOM 1367 O O . LEU A 1 172 ? 12.361 2.201 -20.294 1.00 86.44 172 LEU A O 1
ATOM 1371 N N . ALA A 1 173 ? 10.138 2.405 -20.008 1.00 85.81 173 ALA A N 1
ATOM 1372 C CA . ALA A 1 173 ? 9.757 1.660 -21.205 1.00 85.81 173 ALA A CA 1
ATOM 1373 C C . ALA A 1 173 ? 10.176 2.417 -22.476 1.00 85.81 173 ALA A C 1
ATOM 1375 O O . ALA A 1 173 ? 10.838 1.840 -23.341 1.00 85.81 173 ALA A O 1
ATOM 1376 N N . ASP A 1 174 ? 9.930 3.727 -22.531 1.00 89.50 174 ASP A N 1
ATOM 1377 C CA . ASP A 1 174 ? 10.383 4.609 -23.613 1.00 89.50 174 ASP A CA 1
ATOM 1378 C C . ASP A 1 174 ? 11.917 4.617 -23.760 1.00 89.50 174 ASP A C 1
ATOM 1380 O O . ASP A 1 174 ? 12.470 4.623 -24.868 1.00 89.50 174 ASP A O 1
ATOM 1384 N N . HIS A 1 175 ? 12.644 4.612 -22.641 1.00 84.56 175 HIS A N 1
ATOM 1385 C CA . HIS A 1 175 ? 14.103 4.508 -22.624 1.00 84.56 175 HIS A CA 1
ATOM 1386 C C . HIS A 1 175 ? 14.601 3.124 -23.064 1.00 84.56 175 HIS A C 1
ATOM 1388 O O . HIS A 1 175 ? 15.646 3.030 -23.720 1.00 84.56 175 HIS A O 1
ATOM 1394 N N . MET A 1 176 ? 13.875 2.056 -22.729 1.00 86.12 176 MET A N 1
ATOM 1395 C CA . MET A 1 176 ? 14.180 0.692 -23.157 1.00 86.12 176 MET A CA 1
ATOM 1396 C C . MET A 1 176 ? 14.009 0.541 -24.669 1.00 86.12 176 MET A C 1
ATOM 1398 O O . MET A 1 176 ? 14.930 0.052 -25.319 1.00 86.12 176 MET A O 1
ATOM 1402 N N . GLU A 1 177 ? 12.909 1.047 -25.230 1.00 86.00 177 GLU A N 1
ATOM 1403 C CA . GLU A 1 177 ? 12.629 1.047 -26.672 1.00 86.00 177 GLU A CA 1
ATOM 1404 C C . GLU A 1 177 ? 13.738 1.786 -27.447 1.00 86.00 177 GLU A C 1
ATOM 1406 O O . GLU A 1 177 ? 14.333 1.246 -28.380 1.00 86.00 177 GLU A O 1
ATOM 1411 N N . ARG A 1 178 ? 14.127 2.991 -26.996 1.00 84.50 178 ARG A N 1
ATOM 1412 C CA . ARG A 1 178 ? 15.237 3.758 -27.604 1.00 84.50 178 ARG A CA 1
ATOM 1413 C C . ARG A 1 178 ? 16.591 3.065 -27.472 1.00 84.50 178 ARG A C 1
ATOM 1415 O O . ARG A 1 178 ? 17.450 3.184 -28.357 1.00 84.50 178 ARG A O 1
ATOM 1422 N N . THR A 1 179 ? 16.819 2.389 -26.348 1.00 86.38 179 THR A N 1
ATOM 1423 C CA . THR A 1 179 ? 18.051 1.630 -26.116 1.00 86.38 179 THR A CA 1
ATOM 1424 C C . THR A 1 179 ? 18.104 0.415 -27.028 1.00 86.38 179 THR A C 1
ATOM 1426 O O . THR A 1 179 ? 19.167 0.163 -27.592 1.00 86.38 179 THR A O 1
ATOM 1429 N N . ASP A 1 180 ? 16.987 -0.284 -27.231 1.00 84.00 180 ASP A N 1
ATOM 1430 C CA . ASP A 1 180 ? 16.895 -1.423 -28.142 1.00 84.00 180 ASP A CA 1
ATOM 1431 C C . ASP A 1 180 ? 17.082 -0.984 -29.599 1.00 84.00 180 ASP A C 1
ATOM 1433 O O . ASP A 1 180 ? 17.932 -1.531 -30.296 1.00 84.00 180 ASP A O 1
ATOM 1437 N N . GLU A 1 181 ? 16.442 0.104 -30.039 1.00 82.44 181 GLU A N 1
ATOM 1438 C CA . GLU A 1 181 ? 16.661 0.667 -31.380 1.00 82.44 181 GLU A CA 1
ATOM 1439 C C . GLU A 1 181 ? 18.138 1.056 -31.598 1.00 82.44 181 GLU A C 1
ATOM 1441 O O . GLU A 1 181 ? 18.757 0.742 -32.622 1.00 82.44 181 GLU A O 1
ATOM 1446 N N . SER A 1 182 ? 18.760 1.684 -30.596 1.00 77.12 182 SER A N 1
ATOM 1447 C CA . SER A 1 182 ? 20.188 2.020 -30.622 1.00 77.12 182 SER A CA 1
ATOM 1448 C C . SER A 1 182 ? 21.091 0.781 -30.593 1.00 77.12 182 SER A C 1
ATOM 1450 O O . SER A 1 182 ? 22.151 0.778 -31.228 1.00 77.12 182 SER A O 1
ATOM 1452 N N . LEU A 1 183 ? 20.704 -0.267 -29.862 1.00 79.00 183 LEU A N 1
ATOM 1453 C CA . LEU A 1 183 ? 21.418 -1.539 -29.768 1.00 79.00 183 LEU A CA 1
ATOM 1454 C C . LEU A 1 183 ? 21.333 -2.304 -31.092 1.00 79.00 183 LEU A C 1
ATOM 1456 O O . LEU A 1 183 ? 22.355 -2.800 -31.567 1.00 79.00 183 LEU A O 1
ATOM 1460 N N . VAL A 1 184 ? 20.159 -2.353 -31.722 1.00 76.50 184 VAL A N 1
ATOM 1461 C CA . VAL A 1 184 ? 19.920 -2.972 -33.032 1.00 76.50 184 VAL A CA 1
ATOM 1462 C C . VAL A 1 184 ? 20.745 -2.264 -34.103 1.00 76.50 184 VAL A C 1
ATOM 1464 O O . VAL A 1 184 ? 21.499 -2.919 -34.828 1.00 76.50 184 VAL A O 1
ATOM 1467 N N . ASN A 1 185 ? 20.714 -0.929 -34.141 1.00 71.94 185 ASN A N 1
ATOM 1468 C CA . ASN A 1 185 ? 21.505 -0.136 -35.083 1.00 71.94 185 ASN A CA 1
ATOM 1469 C C . ASN A 1 185 ? 23.021 -0.348 -34.895 1.00 71.94 185 ASN A C 1
ATOM 1471 O O . ASN A 1 185 ? 23.755 -0.547 -35.870 1.00 71.94 185 ASN A O 1
ATOM 1475 N N . LYS A 1 186 ? 23.508 -0.390 -33.645 1.00 66.12 186 LYS A N 1
ATOM 1476 C CA . LYS A 1 186 ? 24.924 -0.676 -33.341 1.00 66.12 186 LYS A CA 1
ATOM 1477 C C . LYS A 1 186 ? 25.305 -2.126 -33.651 1.00 66.12 186 LYS A C 1
ATOM 1479 O O . LYS A 1 186 ? 26.383 -2.365 -34.191 1.00 66.12 186 LYS A O 1
ATOM 1484 N N . THR A 1 187 ? 24.422 -3.089 -33.402 1.00 69.19 187 THR A N 1
ATOM 1485 C CA . THR A 1 187 ? 24.633 -4.507 -33.742 1.00 69.19 187 THR A CA 1
ATOM 1486 C C . THR A 1 187 ? 24.699 -4.706 -35.254 1.00 69.19 187 THR A C 1
ATOM 1488 O O . THR A 1 187 ? 25.539 -5.459 -35.751 1.00 69.19 187 THR A O 1
ATOM 1491 N N . GLN A 1 188 ? 23.882 -3.982 -36.020 1.00 60.56 188 GLN A N 1
ATOM 1492 C CA . GLN A 1 188 ? 23.924 -4.017 -37.479 1.00 60.56 188 GLN A CA 1
ATOM 1493 C C . GLN A 1 188 ? 25.218 -3.398 -38.027 1.00 60.56 188 GLN A C 1
ATOM 1495 O O . GLN A 1 188 ? 25.792 -3.929 -38.980 1.00 60.56 188 GLN A O 1
ATOM 1500 N N . GLN A 1 189 ? 25.732 -2.346 -37.386 1.00 59.00 189 GLN A N 1
ATOM 1501 C CA . GLN A 1 189 ? 27.027 -1.753 -37.726 1.00 59.00 189 GLN A CA 1
ATOM 1502 C C . GLN A 1 189 ? 28.202 -2.691 -37.393 1.00 59.00 189 GLN A C 1
ATOM 1504 O O . GLN A 1 189 ? 29.137 -2.793 -38.186 1.00 59.00 189 GLN A O 1
ATOM 1509 N N . VAL A 1 190 ? 28.120 -3.449 -36.292 1.00 59.25 190 VAL A N 1
ATOM 1510 C CA . VAL A 1 190 ? 29.094 -4.502 -35.941 1.00 59.25 190 VAL A CA 1
ATOM 1511 C C . VAL A 1 190 ? 29.024 -5.689 -36.910 1.00 59.25 190 VAL A C 1
ATOM 1513 O O . VAL A 1 190 ? 30.062 -6.223 -37.293 1.00 59.25 190 VAL A O 1
ATOM 1516 N N . ARG A 1 191 ? 27.837 -6.060 -37.408 1.00 55.41 191 ARG A N 1
ATOM 1517 C CA . ARG A 1 191 ? 27.700 -7.092 -38.453 1.00 55.41 191 ARG A CA 1
ATOM 1518 C C . ARG A 1 191 ? 28.265 -6.638 -39.804 1.00 55.41 191 ARG A C 1
ATOM 1520 O O . ARG A 1 191 ? 28.828 -7.449 -40.532 1.00 55.41 191 ARG A O 1
ATOM 1527 N N . ASN A 1 192 ? 28.167 -5.348 -40.123 1.00 54.91 192 ASN A N 1
ATOM 1528 C CA . ASN A 1 192 ? 28.689 -4.782 -41.370 1.00 54.91 192 ASN A CA 1
ATOM 1529 C C . ASN A 1 192 ? 30.192 -4.432 -41.316 1.00 54.91 192 ASN A C 1
ATOM 1531 O O . ASN A 1 192 ? 30.754 -3.959 -42.302 1.00 54.91 192 ASN A O 1
ATOM 1535 N N . ILE A 1 193 ? 30.865 -4.680 -40.186 1.00 55.78 193 ILE A N 1
ATOM 1536 C CA . ILE A 1 193 ? 32.311 -4.461 -40.024 1.00 55.78 193 ILE A CA 1
ATOM 1537 C C . ILE A 1 193 ? 33.164 -5.554 -40.698 1.00 55.78 193 ILE A C 1
ATOM 1539 O O . ILE A 1 193 ? 34.363 -5.366 -40.881 1.00 55.78 193 ILE A O 1
ATOM 1543 N N . HIS A 1 194 ? 32.560 -6.629 -41.215 1.00 55.22 194 HIS A N 1
ATOM 1544 C CA . HIS A 1 194 ? 33.270 -7.675 -41.966 1.00 55.22 194 HIS A CA 1
ATOM 1545 C C . HIS A 1 194 ? 33.358 -7.425 -43.495 1.00 55.22 194 HIS A C 1
ATOM 1547 O O . HIS A 1 194 ? 33.480 -8.366 -44.277 1.00 55.22 194 HIS A O 1
ATOM 1553 N N . SER A 1 195 ? 33.273 -6.180 -43.985 1.00 57.59 195 SER A N 1
ATOM 1554 C CA . SER A 1 195 ? 33.283 -5.923 -45.443 1.00 57.59 195 SER A CA 1
ATOM 1555 C C . SER A 1 195 ? 34.283 -4.873 -45.936 1.00 57.59 195 SER A C 1
ATOM 1557 O O . SER A 1 195 ? 34.077 -4.269 -46.992 1.00 57.59 195 SER A O 1
ATOM 1559 N N . LYS A 1 196 ? 35.394 -4.649 -45.226 1.00 59.97 196 LYS A N 1
ATOM 1560 C CA . LYS A 1 196 ? 36.488 -3.814 -45.755 1.00 59.97 196 LYS A CA 1
ATOM 1561 C C . LYS A 1 196 ? 37.872 -4.310 -45.338 1.00 59.97 196 LYS A C 1
ATOM 1563 O O . LYS A 1 196 ? 38.718 -3.543 -44.886 1.00 59.97 196 LYS A O 1
ATOM 1568 N N . ASP A 1 197 ? 38.118 -5.596 -45.541 1.00 61.38 197 ASP A N 1
ATOM 1569 C CA . ASP A 1 197 ? 39.441 -6.167 -45.327 1.00 61.38 197 ASP A CA 1
ATOM 1570 C C . ASP A 1 197 ? 40.400 -5.744 -46.447 1.00 61.38 197 ASP A C 1
ATOM 1572 O O . ASP A 1 197 ? 40.342 -6.225 -47.582 1.00 61.38 197 ASP A O 1
ATOM 1576 N N . ARG A 1 198 ? 41.348 -4.859 -46.099 1.00 62.62 198 ARG A N 1
ATOM 1577 C CA . ARG A 1 198 ? 42.547 -4.523 -46.902 1.00 62.62 198 ARG A CA 1
ATOM 1578 C C . ARG A 1 198 ? 43.312 -5.770 -47.374 1.00 62.62 198 ARG A C 1
ATOM 1580 O O . ARG A 1 198 ? 44.096 -5.680 -48.314 1.00 62.62 198 ARG A O 1
ATOM 1587 N N . THR A 1 199 ? 43.059 -6.925 -46.762 1.00 72.38 199 THR A N 1
ATOM 1588 C CA . THR A 1 199 ? 43.561 -8.254 -47.119 1.00 72.38 199 THR A CA 1
ATOM 1589 C C . THR A 1 199 ? 43.308 -8.606 -48.586 1.00 72.38 199 THR A C 1
ATOM 1591 O O . THR A 1 199 ? 44.210 -9.140 -49.224 1.00 72.38 199 THR A O 1
ATOM 1594 N N . LEU A 1 200 ? 42.161 -8.232 -49.174 1.00 72.25 200 LEU A N 1
ATOM 1595 C CA . LEU A 1 200 ? 41.899 -8.484 -50.602 1.00 72.25 200 LEU A CA 1
ATOM 1596 C C . LEU A 1 200 ? 42.907 -7.776 -51.518 1.00 72.25 200 LEU A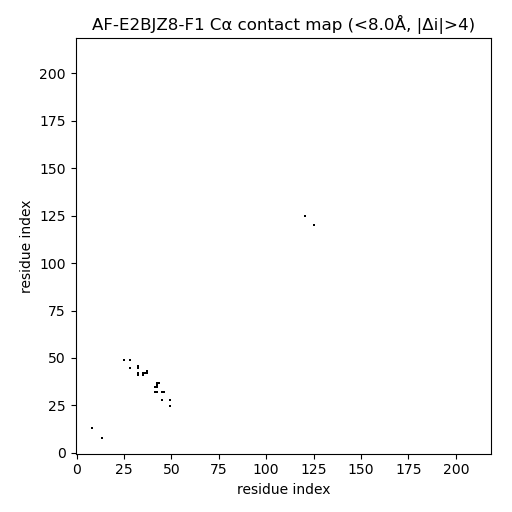 C 1
ATOM 1598 O O . LEU A 1 200 ? 43.354 -8.354 -52.505 1.00 72.25 200 LEU A O 1
ATOM 1602 N N . VAL A 1 201 ? 43.323 -6.554 -51.168 1.00 80.69 201 VAL A N 1
ATOM 1603 C CA . VAL A 1 201 ? 44.336 -5.812 -51.936 1.00 80.69 201 VAL A CA 1
ATOM 1604 C C . VAL A 1 201 ? 45.702 -6.492 -51.824 1.00 80.69 201 VAL A C 1
ATOM 1606 O O . VAL A 1 201 ? 46.392 -6.631 -52.830 1.00 80.69 201 VAL A O 1
ATOM 1609 N N . TYR A 1 202 ? 46.078 -6.981 -50.637 1.00 87.12 202 TYR A N 1
ATOM 1610 C CA . TYR A 1 202 ? 47.327 -7.731 -50.462 1.00 87.12 202 TYR A CA 1
ATOM 1611 C C . TYR A 1 202 ? 47.338 -9.043 -51.262 1.00 87.12 202 TYR A C 1
ATOM 1613 O O . TYR A 1 202 ? 48.342 -9.342 -51.904 1.00 87.12 202 TYR A O 1
ATOM 1621 N N . TRP A 1 203 ? 46.224 -9.781 -51.308 1.00 86.56 203 TRP A N 1
ATOM 1622 C CA . TRP A 1 203 ? 46.095 -10.980 -52.148 1.00 86.56 203 TRP A CA 1
ATOM 1623 C C . TRP A 1 203 ? 46.253 -10.669 -53.641 1.00 86.56 203 TRP A C 1
ATOM 1625 O O . TRP A 1 203 ? 46.971 -11.384 -54.338 1.00 86.56 203 TRP A O 1
ATOM 1635 N N . VAL A 1 204 ? 45.657 -9.576 -54.130 1.00 88.38 204 VAL A N 1
ATOM 1636 C CA . VAL A 1 204 ? 45.813 -9.144 -55.531 1.00 88.38 204 VAL A CA 1
ATOM 1637 C C . VAL A 1 204 ? 47.269 -8.793 -55.852 1.00 88.38 204 VAL A C 1
ATOM 1639 O O . VAL A 1 204 ? 47.782 -9.207 -56.890 1.00 88.38 204 VAL A O 1
ATOM 1642 N N . VAL A 1 205 ? 47.962 -8.081 -54.957 1.00 91.12 205 VAL A N 1
ATOM 1643 C CA . VAL A 1 205 ? 49.381 -7.729 -55.139 1.00 91.12 205 VAL A CA 1
ATOM 1644 C C . VAL A 1 205 ? 50.271 -8.975 -55.160 1.00 91.12 205 VAL A C 1
ATOM 1646 O O . VAL A 1 205 ? 5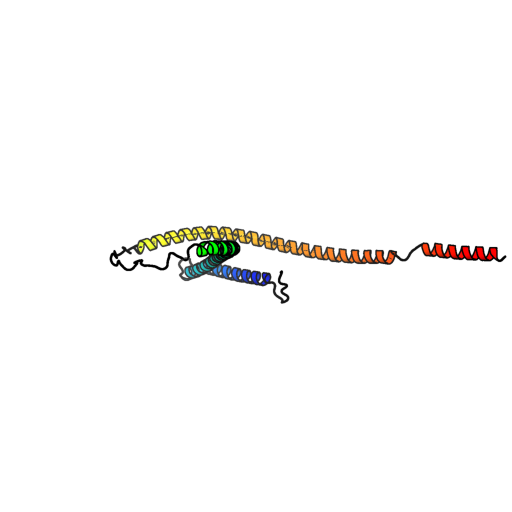1.158 -9.066 -56.005 1.00 91.12 205 VAL A O 1
ATOM 1649 N N . ILE A 1 206 ? 50.022 -9.952 -54.282 1.00 92.50 206 ILE A N 1
ATOM 1650 C CA . ILE A 1 206 ? 50.767 -11.221 -54.253 1.00 92.50 206 ILE A CA 1
ATOM 1651 C C . ILE A 1 206 ? 50.590 -11.989 -55.572 1.00 92.50 206 ILE A C 1
ATOM 1653 O O . ILE A 1 206 ? 51.577 -12.458 -56.136 1.00 92.50 206 ILE A O 1
ATOM 1657 N N . VAL A 1 207 ? 49.362 -12.078 -56.098 1.00 93.31 207 VAL A N 1
ATOM 1658 C CA . VAL A 1 207 ? 49.084 -12.745 -57.385 1.00 93.31 207 VAL A CA 1
ATOM 1659 C C . VAL A 1 207 ? 49.774 -12.026 -58.546 1.00 93.31 207 VAL A C 1
ATOM 1661 O O . VAL A 1 207 ? 50.390 -12.672 -59.391 1.00 93.31 207 VAL A O 1
ATOM 1664 N N . LEU A 1 208 ? 49.722 -10.693 -58.576 1.00 94.56 208 LEU A N 1
ATOM 1665 C CA . LEU A 1 208 ? 50.387 -9.895 -59.608 1.00 94.56 208 LEU A CA 1
ATOM 1666 C C . LEU A 1 208 ? 51.909 -10.098 -59.577 1.00 94.56 208 LEU A C 1
ATOM 1668 O O . LEU A 1 208 ? 52.526 -10.316 -60.620 1.00 94.56 208 LEU A O 1
ATOM 1672 N N . LEU A 1 209 ? 52.511 -10.080 -58.385 1.00 94.31 209 LEU A N 1
ATOM 1673 C CA . LEU A 1 209 ? 53.945 -10.302 -58.206 1.00 94.31 209 LEU A CA 1
ATOM 1674 C C . LEU A 1 209 ? 54.347 -11.725 -58.625 1.00 94.31 209 LEU A C 1
ATOM 1676 O O . LEU A 1 209 ? 55.368 -11.901 -59.287 1.00 94.31 209 LEU A O 1
ATOM 1680 N N . PHE A 1 210 ? 53.519 -12.729 -58.321 1.00 95.50 210 PHE A N 1
ATOM 1681 C CA . PHE A 1 210 ? 53.737 -14.107 -58.764 1.00 95.50 210 PHE A CA 1
ATOM 1682 C C . PHE A 1 210 ? 53.773 -14.221 -60.295 1.00 95.50 210 PHE A C 1
ATOM 1684 O O . PHE A 1 210 ? 54.686 -14.836 -60.844 1.00 95.50 210 PHE A O 1
ATOM 1691 N N . ILE A 1 211 ? 52.839 -13.567 -60.995 1.00 94.62 211 ILE A N 1
ATOM 1692 C CA . ILE A 1 211 ? 52.819 -13.534 -62.466 1.00 94.62 211 ILE A CA 1
ATOM 1693 C C . ILE A 1 211 ? 54.097 -12.885 -63.012 1.00 94.62 211 ILE A C 1
ATOM 1695 O O . ILE A 1 211 ? 54.700 -13.418 -63.941 1.00 94.62 211 ILE A O 1
ATOM 1699 N N . ALA A 1 212 ? 54.549 -11.774 -62.422 1.00 94.38 212 ALA A N 1
ATOM 1700 C CA . ALA A 1 212 ? 55.776 -11.102 -62.847 1.00 94.38 212 ALA A CA 1
ATOM 1701 C C . ALA A 1 212 ? 57.017 -12.007 -62.716 1.00 94.38 212 ALA A C 1
ATOM 1703 O O . ALA A 1 212 ? 57.836 -12.049 -63.632 1.00 94.38 212 ALA A O 1
ATOM 1704 N N . ILE A 1 213 ? 57.131 -12.775 -61.625 1.00 93.81 213 ILE A N 1
ATOM 1705 C CA . ILE A 1 213 ? 58.223 -13.747 -61.443 1.00 93.81 213 ILE A CA 1
ATOM 1706 C C . ILE A 1 213 ? 58.174 -14.834 -62.521 1.00 93.81 213 ILE A C 1
ATOM 1708 O O . ILE A 1 213 ? 59.209 -15.159 -63.096 1.00 93.81 213 ILE A O 1
ATOM 1712 N N . VAL A 1 214 ? 56.992 -15.380 -62.823 1.00 94.88 214 VAL A N 1
ATOM 1713 C CA . VAL A 1 214 ? 56.838 -16.423 -63.851 1.00 94.88 214 VAL A CA 1
ATOM 1714 C C . VAL A 1 214 ? 57.247 -15.907 -65.231 1.00 94.88 214 VAL A C 1
ATOM 1716 O O . VAL A 1 214 ? 57.937 -16.612 -65.959 1.00 94.88 214 VAL A O 1
ATOM 1719 N N . VAL A 1 215 ? 56.873 -14.672 -65.582 1.00 94.94 215 VAL A N 1
ATOM 1720 C CA . VAL A 1 215 ? 57.269 -14.052 -66.857 1.00 94.94 215 VAL A CA 1
ATOM 1721 C C . VAL A 1 215 ? 58.785 -13.880 -66.939 1.00 94.94 215 VAL A C 1
ATOM 1723 O O . VAL A 1 215 ? 59.370 -14.236 -67.954 1.00 94.94 215 VAL A O 1
ATOM 1726 N N . VAL A 1 216 ? 59.427 -13.388 -65.875 1.00 93.75 216 VAL A N 1
ATOM 1727 C CA . VAL A 1 216 ? 60.892 -13.230 -65.834 1.00 93.75 216 VAL A CA 1
ATOM 1728 C C . VAL A 1 216 ? 61.614 -14.576 -65.869 1.00 93.75 216 VAL A C 1
ATOM 1730 O O . VAL A 1 216 ? 62.688 -14.663 -66.440 1.00 93.75 216 VAL A O 1
ATOM 1733 N N . ALA A 1 217 ? 61.050 -15.626 -65.271 1.00 91.75 217 ALA A N 1
ATOM 1734 C CA . ALA A 1 217 ? 61.646 -16.960 -65.306 1.00 91.75 217 ALA A CA 1
ATOM 1735 C C . ALA A 1 217 ? 61.489 -17.664 -66.668 1.00 91.75 217 ALA A C 1
ATOM 1737 O O . ALA A 1 217 ? 62.240 -18.594 -66.955 1.00 91.75 217 ALA A O 1
ATOM 1738 N N . LEU A 1 218 ? 60.492 -17.272 -67.469 1.00 89.69 218 LEU A N 1
ATOM 1739 C CA . LEU A 1 218 ? 60.228 -17.841 -68.796 1.00 89.69 218 LEU A CA 1
ATOM 1740 C C . LEU A 1 218 ? 60.969 -17.129 -69.936 1.00 89.69 218 LEU A C 1
ATOM 1742 O O . LEU A 1 218 ? 61.136 -17.735 -70.994 1.00 89.69 218 LEU A O 1
ATOM 1746 N N . VAL A 1 219 ? 61.347 -15.863 -69.744 1.00 86.81 219 VAL A N 1
ATOM 1747 C CA . VAL A 1 219 ? 62.136 -15.052 -70.690 1.00 86.81 219 VAL A CA 1
ATOM 1748 C C . VAL A 1 219 ? 63.623 -15.283 -70.463 1.00 86.81 219 VAL A C 1
ATOM 1750 O O . VAL A 1 219 ? 64.323 -15.526 -71.471 1.00 86.81 219 VAL A O 1
#

Foldseek 3Di:
DDDPDPDDDDPVNVVVVVVVVVVVVLVVLVVVLVVDDPPDPSNVVSVVVNVVVVVVVVVVVVVVVVVVVVVVVVVVVVVVCVVVVVVVVVVCVVPVPPPPDDDDDDDDDDDDDDDDDPPPPPVVVVVVVVVVVVVVVVVVVVVVVVVVVVVVVVVVVVVVVVVVVVVVVVVVVVVVVVVVVVVVVVVVVVVVPPPDPPVVVVVVVVVVVVVVVVVVVVD